Protein AF-A0A743Z3D0-F1 (afdb_monomer_lite)

Radius of gyration: 25.23 Å; chains: 1; bounding box: 65×91×56 Å

Secondary structure (DSSP, 8-state):
-------------------------------------TTS--B-TT-EEEETTEEEEHHHHGGG-S--EEEPTTS-EEE--------S---EEEE-SS-EEEE-TT-EEEEEPTTS-EEEEETTT--TT-EE------------EETTEEPPHHHHHHHHHHHHHHHHHHHT-TT--SSS----TT----HHHHHHHHHHT--TTS--HHHHTS-HHHHHHHHHHHHHHHEEEETTEEEEEESSHHHHHHHHHHHHTTT---EEEE-SSSEEEEE-BHHHHHHIIIII---SSS---TTSBSS----S--HHHHHHHHHHTS----

pLDDT: mean 72.49, std 21.74, range [23.27, 97.19]

Structure (mmCIF, N/CA/C/O backbone):
data_AF-A0A743Z3D0-F1
#
_entry.id   AF-A0A743Z3D0-F1
#
loop_
_atom_site.group_PDB
_atom_site.id
_atom_site.type_symbol
_atom_site.label_atom_id
_atom_site.label_alt_id
_atom_site.label_comp_id
_atom_site.label_asym_id
_atom_site.label_entity_id
_atom_site.label_seq_id
_atom_site.pdbx_PDB_ins_code
_atom_site.Cartn_x
_atom_site.Cartn_y
_atom_site.Cartn_z
_atom_site.occupancy
_atom_site.B_iso_or_equiv
_atom_site.auth_seq_id
_atom_site.auth_comp_id
_atom_site.auth_asym_id
_atom_site.auth_atom_id
_atom_site.pdbx_PDB_model_num
ATOM 1 N N . MET A 1 1 ? -36.697 62.914 -29.909 1.00 36.50 1 MET A N 1
ATOM 2 C CA . MET A 1 1 ? -35.545 63.836 -29.940 1.00 36.50 1 MET A CA 1
ATOM 3 C C . MET A 1 1 ? -34.377 63.084 -30.533 1.00 36.50 1 MET A C 1
ATOM 5 O O . MET A 1 1 ? -34.030 62.025 -30.031 1.00 36.50 1 MET A O 1
ATOM 9 N N . THR A 1 2 ? -33.897 63.599 -31.652 1.00 28.55 2 THR A N 1
ATOM 10 C CA . THR A 1 2 ? -32.884 63.039 -32.544 1.00 28.55 2 THR A CA 1
ATOM 11 C C . T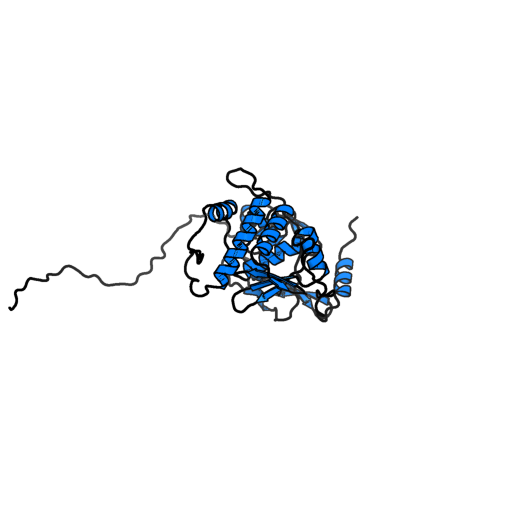HR A 1 2 ? -31.490 63.547 -32.153 1.00 28.55 2 THR A C 1
ATOM 13 O O . THR A 1 2 ? -31.359 64.700 -31.759 1.00 28.55 2 THR A O 1
ATOM 16 N N . GLU A 1 3 ? -30.513 62.641 -32.255 1.00 29.36 3 GLU A N 1
ATOM 17 C CA . GLU A 1 3 ? -29.077 62.764 -32.585 1.00 29.36 3 GLU A CA 1
ATOM 18 C C . GLU A 1 3 ? -28.241 64.011 -32.230 1.00 29.36 3 GLU A C 1
ATOM 20 O O . GLU A 1 3 ? -28.506 65.116 -32.691 1.00 29.36 3 GLU A O 1
ATOM 25 N N . HIS A 1 4 ? -27.061 63.751 -31.641 1.00 27.84 4 HIS A N 1
ATOM 26 C CA . HIS A 1 4 ? -25.795 64.244 -32.201 1.00 27.84 4 HIS A CA 1
ATOM 27 C C . HIS A 1 4 ? -24.584 63.348 -31.865 1.00 27.84 4 HIS A C 1
ATOM 29 O O . HIS A 1 4 ? -24.503 62.737 -30.803 1.00 27.84 4 HIS A O 1
ATOM 35 N N . GLN A 1 5 ? -23.679 63.269 -32.846 1.00 28.78 5 GLN A N 1
ATOM 36 C CA . GLN A 1 5 ? -22.481 62.432 -32.982 1.00 28.78 5 GLN A CA 1
ATOM 37 C C . GLN A 1 5 ? -21.296 62.902 -32.115 1.00 28.78 5 GLN A C 1
ATOM 39 O O . GLN A 1 5 ? -21.146 64.099 -31.891 1.00 28.78 5 GLN A O 1
ATOM 44 N N . SER A 1 6 ? -20.354 62.002 -31.786 1.00 27.41 6 SER A N 1
ATOM 45 C CA . SER A 1 6 ? -18.917 62.287 -31.988 1.00 27.41 6 SER A CA 1
ATOM 46 C C . SER A 1 6 ? -18.016 61.031 -32.013 1.00 27.41 6 SER A C 1
ATOM 48 O O . SER A 1 6 ? -17.887 60.293 -31.046 1.00 27.41 6 SER A O 1
ATOM 50 N N . ASN A 1 7 ? -17.404 60.837 -33.187 1.00 27.28 7 ASN A N 1
ATOM 51 C CA . ASN A 1 7 ? -16.000 60.515 -33.489 1.00 27.28 7 ASN A CA 1
ATOM 52 C C . ASN A 1 7 ? -15.273 59.323 -32.838 1.00 27.28 7 ASN A C 1
ATOM 54 O O . ASN A 1 7 ? -14.615 59.439 -31.808 1.00 27.28 7 ASN A O 1
ATOM 58 N N . PHE A 1 8 ? -15.209 58.244 -33.624 1.00 28.30 8 PHE A N 1
ATOM 59 C CA . PHE A 1 8 ? -14.106 57.282 -33.677 1.00 28.30 8 PHE A CA 1
ATOM 60 C C . PHE A 1 8 ? -12.931 57.834 -34.516 1.00 28.30 8 PHE A C 1
ATOM 62 O O . PHE A 1 8 ? -13.124 58.218 -35.670 1.00 28.30 8 PHE A O 1
ATOM 69 N N . LYS A 1 9 ? -11.715 57.810 -33.955 1.00 28.33 9 LYS A N 1
ATOM 70 C CA . LYS A 1 9 ? -10.421 57.654 -34.654 1.00 28.33 9 LYS A CA 1
ATOM 71 C C . LYS A 1 9 ? -9.516 56.837 -33.723 1.00 28.33 9 LYS A C 1
ATOM 73 O O . LYS A 1 9 ? -9.322 57.234 -32.582 1.00 28.33 9 LYS A O 1
ATOM 78 N N . ASP A 1 10 ? -9.269 55.572 -34.033 1.00 28.20 10 ASP A N 1
ATOM 79 C CA . ASP A 1 10 ? -8.184 55.028 -34.870 1.00 28.20 10 ASP A CA 1
ATOM 80 C C . ASP A 1 10 ? -6.820 55.024 -34.166 1.00 28.20 10 ASP A C 1
ATOM 82 O O . ASP A 1 10 ? -6.269 56.069 -33.824 1.00 28.20 10 ASP A O 1
ATOM 86 N N . GLY A 1 11 ? -6.301 53.817 -33.937 1.00 24.19 11 GLY A N 1
ATOM 87 C CA . GLY A 1 11 ? -5.087 53.583 -33.164 1.00 24.19 11 GLY A CA 1
ATOM 88 C C . GLY A 1 11 ? -4.748 52.103 -32.985 1.00 24.19 11 GLY A C 1
ATOM 89 O O . GLY A 1 11 ? -4.707 51.624 -31.861 1.00 24.19 11 GLY A O 1
ATOM 90 N N . GLY A 1 12 ? -4.490 51.408 -34.098 1.00 23.27 12 GLY A N 1
ATOM 91 C CA . GLY A 1 12 ? -3.456 50.365 -34.174 1.00 23.27 12 GLY A CA 1
ATOM 92 C C . GLY A 1 12 ? -3.797 48.951 -33.693 1.00 23.27 12 GLY A C 1
ATOM 93 O O . GLY A 1 12 ? -3.565 48.597 -32.542 1.00 23.27 12 GLY A O 1
ATOM 94 N N . SER A 1 13 ? -4.197 48.096 -34.636 1.00 33.03 13 SER A N 1
ATOM 95 C CA . SER A 1 13 ? -3.998 46.639 -34.563 1.00 33.03 13 SER A CA 1
ATOM 96 C C . SER A 1 13 ? -2.499 46.296 -34.494 1.00 33.03 13 SER A C 1
ATOM 98 O O . SER A 1 13 ? -1.693 46.980 -35.131 1.00 33.03 13 SER A O 1
ATOM 100 N N . PRO A 1 14 ? -2.125 45.171 -33.859 1.00 28.17 14 PRO A N 1
ATOM 101 C CA . PRO A 1 14 ? -1.603 44.099 -34.700 1.00 28.17 14 PRO A CA 1
ATOM 102 C C . PRO A 1 14 ? -2.126 42.699 -34.343 1.00 28.17 14 PRO A C 1
ATOM 104 O O . PRO A 1 14 ? -2.181 42.270 -33.194 1.00 28.17 14 PRO A O 1
ATOM 107 N N . SER A 1 15 ? -2.509 42.027 -35.427 1.00 26.70 15 SER A N 1
ATOM 108 C CA . SER A 1 15 ? -2.395 40.601 -35.739 1.00 26.70 15 SER A CA 1
ATOM 109 C C . SER A 1 15 ? -1.855 39.656 -34.661 1.00 26.70 15 SER A C 1
ATOM 111 O O . SER A 1 15 ? -0.689 39.718 -34.278 1.00 26.70 15 SER A O 1
ATOM 113 N N . ARG A 1 16 ? -2.687 38.659 -34.335 1.00 31.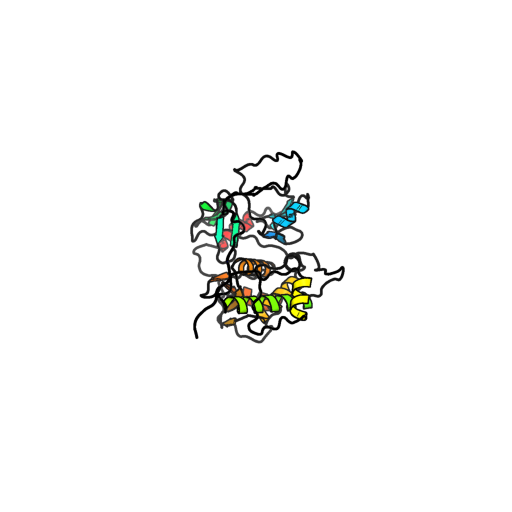80 16 ARG A N 1
ATOM 114 C CA . ARG A 1 16 ? -2.247 37.331 -33.903 1.00 31.80 16 ARG A CA 1
ATOM 115 C C . ARG A 1 16 ? -1.366 36.725 -34.997 1.00 31.80 16 ARG A C 1
ATOM 117 O O . ARG A 1 16 ? -1.863 36.426 -36.081 1.00 31.80 16 ARG A O 1
ATOM 124 N N . GLN A 1 17 ? -0.087 36.570 -34.695 1.00 26.73 17 GLN A N 1
ATOM 125 C CA . GLN A 1 17 ? 0.775 35.573 -35.307 1.00 26.73 17 GLN A CA 1
ATOM 126 C C . GLN A 1 17 ? 1.172 34.613 -34.191 1.00 26.73 17 GLN A C 1
ATOM 128 O O . GLN A 1 17 ? 1.645 35.038 -33.136 1.00 26.73 17 GLN A O 1
ATOM 133 N N . ASP A 1 18 ? 0.855 33.344 -34.420 1.00 33.25 18 ASP A N 1
ATOM 134 C CA . ASP A 1 18 ? 1.470 32.209 -33.753 1.00 33.25 18 ASP A CA 1
ATOM 135 C C . ASP A 1 18 ? 2.989 32.339 -33.868 1.00 33.25 18 ASP A C 1
ATOM 137 O O . ASP A 1 18 ? 3.474 32.583 -34.966 1.00 33.25 18 ASP A O 1
ATOM 141 N N . ASP A 1 19 ? 3.702 32.197 -32.752 1.00 24.81 19 ASP A N 1
ATOM 142 C CA . ASP A 1 19 ? 5.094 31.745 -32.714 1.00 24.81 19 ASP A CA 1
ATOM 143 C C . ASP A 1 19 ? 5.441 31.334 -31.273 1.00 24.81 19 ASP A C 1
ATOM 145 O O . ASP A 1 19 ? 5.672 32.141 -30.371 1.00 24.81 19 ASP A O 1
ATOM 149 N N . ASP A 1 20 ? 5.342 30.026 -31.065 1.00 37.50 20 ASP A N 1
ATOM 150 C CA . ASP A 1 20 ? 6.341 29.169 -30.431 1.00 37.50 20 ASP A CA 1
ATOM 151 C C . ASP A 1 20 ? 7.514 29.886 -29.724 1.00 37.50 20 ASP A C 1
ATOM 153 O O . ASP A 1 20 ? 8.475 30.339 -30.348 1.00 37.50 20 ASP A O 1
ATOM 157 N N . VAL A 1 21 ? 7.470 29.947 -28.389 1.00 27.25 21 VAL A N 1
ATOM 158 C CA . VAL A 1 21 ? 8.651 30.236 -27.559 1.00 27.25 21 VAL A CA 1
ATOM 159 C C . VAL A 1 21 ? 8.630 29.334 -26.323 1.00 27.25 21 VAL A C 1
ATOM 161 O O . VAL A 1 21 ? 8.536 29.772 -25.178 1.00 27.25 21 VAL A O 1
ATOM 164 N N . CYS A 1 22 ? 8.778 28.033 -26.566 1.00 30.72 22 CYS A N 1
ATOM 165 C CA . CYS A 1 22 ? 9.686 27.235 -25.750 1.00 30.72 22 CYS A CA 1
ATOM 166 C C . CYS A 1 22 ? 11.110 27.748 -26.021 1.00 30.72 22 CYS A C 1
ATOM 168 O O . CYS A 1 22 ? 11.732 27.355 -27.002 1.00 30.72 22 CYS A O 1
ATOM 170 N N . LYS A 1 23 ? 11.628 28.650 -25.179 1.00 24.94 23 LYS A N 1
ATOM 171 C CA . LYS A 1 23 ? 13.061 28.977 -25.166 1.00 24.94 23 LYS A CA 1
ATOM 172 C C . LYS A 1 23 ? 13.653 28.752 -23.785 1.00 24.94 23 LYS A C 1
ATOM 174 O O . LYS A 1 23 ? 13.394 29.494 -22.844 1.00 24.94 23 LYS A O 1
ATOM 179 N N . ASP A 1 24 ? 14.449 27.690 -23.740 1.00 27.34 24 ASP A N 1
ATOM 180 C CA . ASP A 1 24 ? 15.799 27.679 -23.191 1.00 27.34 24 ASP A CA 1
ATOM 181 C C . ASP A 1 24 ? 15.961 28.119 -21.736 1.00 27.34 24 ASP A C 1
ATOM 183 O O . ASP A 1 24 ? 16.476 29.193 -21.431 1.00 27.34 24 ASP A O 1
ATOM 187 N N . ILE A 1 25 ? 15.684 27.184 -20.825 1.00 27.08 25 ILE A N 1
ATOM 188 C CA . ILE A 1 25 ? 16.517 27.069 -19.625 1.00 27.08 25 ILE A CA 1
ATOM 189 C C . ILE A 1 25 ? 17.698 26.168 -19.997 1.00 27.08 25 ILE A C 1
ATOM 191 O O . ILE A 1 25 ? 17.669 24.948 -19.842 1.00 27.08 25 ILE A O 1
ATOM 195 N N . LEU A 1 26 ? 18.728 26.810 -20.547 1.00 23.83 26 LEU A N 1
ATOM 196 C CA . LEU A 1 26 ? 20.077 26.274 -20.691 1.00 23.83 26 LEU A CA 1
ATOM 197 C C . LEU A 1 26 ? 20.622 25.922 -19.301 1.00 23.83 26 LEU A C 1
ATOM 199 O O . LEU A 1 26 ? 21.053 26.799 -18.555 1.00 23.83 26 LEU A O 1
ATOM 203 N N . PHE A 1 27 ? 20.640 24.634 -18.961 1.00 29.03 27 PHE A N 1
ATOM 204 C CA . PHE A 1 27 ? 21.533 24.131 -17.923 1.00 29.03 27 PHE A CA 1
ATOM 205 C C . PHE A 1 27 ? 22.891 23.845 -18.562 1.00 29.03 27 PHE A C 1
ATOM 207 O O . PHE A 1 27 ? 23.058 22.923 -19.357 1.00 29.03 27 PHE A O 1
ATOM 214 N N . SER A 1 28 ? 23.860 24.692 -18.230 1.00 28.27 28 SER A N 1
ATOM 215 C CA . SER A 1 28 ? 25.263 24.534 -18.580 1.00 28.27 28 SER A CA 1
ATOM 216 C C . SER A 1 28 ? 25.846 23.259 -17.959 1.00 28.27 28 SER A C 1
ATOM 218 O O . SER A 1 28 ? 25.964 23.165 -16.742 1.00 28.27 28 SER A O 1
ATOM 220 N N . GLY A 1 29 ? 26.221 22.320 -18.829 1.00 27.58 29 GLY A N 1
ATOM 221 C CA . GLY A 1 29 ? 27.358 21.401 -18.734 1.00 27.58 29 GLY A CA 1
ATOM 222 C C . GLY A 1 29 ? 27.701 20.743 -17.394 1.00 27.58 29 GLY A C 1
ATOM 223 O O . GLY A 1 29 ? 28.455 21.292 -16.597 1.00 27.58 29 GLY A O 1
ATOM 224 N N . SER A 1 30 ? 27.364 19.459 -17.291 1.00 26.72 30 SER A N 1
ATOM 225 C CA . SER A 1 30 ? 28.326 18.441 -16.862 1.00 26.72 30 SER A CA 1
ATOM 226 C C . SER A 1 30 ? 28.137 17.211 -17.749 1.00 26.72 30 SER A C 1
ATOM 228 O O . SER A 1 30 ? 27.074 16.591 -17.735 1.00 26.72 30 SER A O 1
ATOM 230 N N . ASN A 1 31 ? 29.151 16.911 -18.561 1.00 32.78 31 ASN A N 1
ATOM 231 C CA . ASN A 1 31 ? 29.241 15.706 -19.378 1.00 32.78 31 ASN A CA 1
ATOM 232 C C . ASN A 1 31 ? 29.368 14.480 -18.467 1.00 32.78 31 ASN A C 1
ATOM 234 O O . ASN A 1 31 ? 30.477 14.040 -18.195 1.00 32.78 31 ASN A O 1
ATOM 238 N N . ASP A 1 32 ? 28.240 13.935 -18.030 1.00 32.25 32 ASP A N 1
ATOM 239 C CA . ASP A 1 32 ? 28.140 12.532 -17.648 1.00 32.25 32 ASP A CA 1
ATOM 240 C C . ASP A 1 32 ? 27.195 11.874 -18.654 1.00 32.25 32 ASP A C 1
ATOM 242 O O . ASP A 1 32 ? 25.990 11.742 -18.428 1.00 32.25 32 ASP A O 1
ATOM 246 N N . GLU A 1 33 ? 27.742 11.487 -19.808 1.00 35.47 33 GLU A N 1
ATOM 247 C CA . GLU A 1 33 ? 27.133 10.471 -20.666 1.00 35.47 33 GLU A CA 1
ATOM 248 C C . GLU A 1 33 ? 27.125 9.145 -19.886 1.00 35.47 33 GLU A C 1
ATOM 250 O O . GLU A 1 33 ? 27.963 8.266 -20.080 1.00 35.47 33 GLU A O 1
ATOM 255 N N . GLN A 1 34 ? 26.196 9.002 -18.938 1.00 41.06 34 GLN A N 1
ATOM 256 C CA . GLN A 1 34 ? 25.867 7.692 -18.398 1.00 41.06 34 GLN A CA 1
ATOM 257 C C . GLN A 1 34 ? 25.175 6.909 -19.507 1.00 41.06 34 GLN A C 1
ATOM 259 O O . GLN A 1 34 ? 24.137 7.315 -20.025 1.00 41.06 34 GLN A O 1
ATOM 264 N N . CYS A 1 35 ? 25.813 5.803 -19.879 1.00 36.66 35 CYS A N 1
ATOM 265 C CA . CYS A 1 35 ? 25.367 4.858 -20.887 1.00 36.66 35 CYS A CA 1
ATOM 266 C C . CYS A 1 35 ? 23.908 4.457 -20.610 1.00 36.66 35 CYS A C 1
ATOM 268 O O . CYS A 1 35 ? 23.622 3.736 -19.653 1.00 36.66 35 CYS A O 1
ATOM 270 N N . PHE A 1 36 ? 22.983 4.980 -21.414 1.00 47.66 36 PHE A N 1
ATOM 271 C CA . PHE A 1 36 ? 21.586 4.577 -21.388 1.00 47.66 36 PHE A CA 1
ATOM 272 C C . PHE A 1 36 ? 21.482 3.230 -22.085 1.00 47.66 36 PHE A C 1
ATOM 274 O O . PHE A 1 36 ? 21.516 3.155 -23.312 1.00 47.66 36 PHE A O 1
ATOM 281 N N . ASP A 1 37 ? 21.353 2.169 -21.300 1.00 51.47 37 ASP A N 1
ATOM 282 C CA . ASP A 1 37 ? 20.976 0.879 -21.848 1.00 51.47 37 ASP A CA 1
ATOM 283 C C . ASP A 1 37 ? 19.452 0.860 -22.014 1.00 51.47 37 ASP A C 1
ATOM 285 O O . ASP A 1 37 ? 18.706 0.657 -21.056 1.00 51.47 37 ASP A O 1
ATOM 289 N N . ALA A 1 38 ? 18.974 1.153 -23.225 1.00 50.59 38 ALA A N 1
ATOM 290 C CA . ALA A 1 38 ? 17.548 1.118 -23.553 1.00 50.59 38 ALA A CA 1
ATOM 291 C C . ALA A 1 38 ? 16.934 -0.288 -23.373 1.00 50.59 38 ALA A C 1
ATOM 293 O O . ALA A 1 38 ? 15.710 -0.421 -23.340 1.00 50.59 38 ALA A O 1
ATOM 294 N N . GLU A 1 39 ? 17.764 -1.327 -23.220 1.00 54.31 39 GLU A N 1
ATOM 295 C CA . GLU A 1 39 ? 17.330 -2.686 -22.893 1.00 54.31 39 GLU A CA 1
ATOM 296 C C . GLU A 1 39 ? 17.086 -2.888 -21.383 1.00 54.31 39 GLU A C 1
ATOM 298 O O . GLU A 1 39 ? 16.409 -3.841 -20.981 1.00 54.31 39 GLU A O 1
ATOM 303 N N . ALA A 1 40 ? 17.562 -1.975 -20.526 1.00 67.25 40 ALA A N 1
ATOM 304 C CA . ALA A 1 40 ? 17.367 -2.026 -19.081 1.00 67.25 40 ALA A CA 1
ATOM 305 C C . ALA A 1 40 ? 16.040 -1.361 -18.672 1.00 67.25 40 ALA A C 1
ATOM 307 O O . ALA A 1 40 ? 15.910 -0.139 -18.567 1.00 67.25 40 ALA A O 1
ATOM 308 N N . GLY A 1 41 ? 15.021 -2.180 -18.405 1.00 79.19 41 GLY A N 1
ATOM 309 C CA . GLY A 1 41 ? 13.709 -1.672 -18.011 1.00 79.19 41 GLY A CA 1
ATOM 310 C C . GLY A 1 41 ? 13.713 -0.934 -16.670 1.00 79.19 41 GLY A C 1
ATOM 311 O O . GLY A 1 41 ? 14.365 -1.352 -15.715 1.00 79.19 41 GLY A O 1
ATOM 312 N N . CYS A 1 42 ? 12.896 0.112 -16.539 1.00 88.44 42 CYS A N 1
ATOM 313 C CA . CYS A 1 42 ? 12.830 0.974 -15.354 1.00 88.44 42 CYS A CA 1
ATOM 314 C C . CYS A 1 42 ? 11.411 1.082 -14.775 1.00 88.44 42 CYS A C 1
ATOM 316 O O . CYS A 1 42 ? 10.429 1.044 -15.509 1.00 88.44 42 CYS A O 1
ATOM 318 N N . PHE A 1 43 ? 11.305 1.300 -13.462 1.00 90.94 43 PHE A N 1
ATOM 319 C CA . PHE A 1 43 ? 10.060 1.712 -12.804 1.00 90.94 43 PHE A CA 1
ATOM 320 C C . PHE A 1 43 ? 9.931 3.240 -12.735 1.00 90.94 43 PHE A C 1
ATOM 322 O O . PHE A 1 43 ? 10.926 3.972 -12.785 1.00 90.94 43 PHE A O 1
ATOM 329 N N . THR A 1 44 ? 8.706 3.742 -12.566 1.00 89.31 44 THR A N 1
ATOM 330 C CA . THR A 1 44 ? 8.475 5.171 -12.321 1.00 89.31 44 THR A CA 1
ATOM 331 C C . THR A 1 44 ? 8.951 5.587 -10.928 1.00 89.31 44 THR A C 1
ATOM 333 O O . THR A 1 44 ? 8.980 4.791 -9.987 1.00 89.31 44 THR A O 1
ATOM 336 N N . LYS A 1 45 ? 9.305 6.871 -10.776 1.00 87.94 45 LYS A N 1
ATOM 337 C CA . LYS A 1 45 ? 9.889 7.440 -9.544 1.00 87.94 45 LYS A CA 1
ATOM 338 C C . LYS A 1 45 ? 9.022 7.274 -8.288 1.00 87.94 45 LYS A C 1
ATOM 340 O O . LYS A 1 45 ? 9.528 7.339 -7.178 1.00 87.94 45 LYS A O 1
ATOM 345 N N . ASP A 1 46 ? 7.722 7.099 -8.453 1.00 86.31 46 ASP A N 1
ATOM 346 C CA . ASP A 1 46 ? 6.749 6.958 -7.374 1.00 86.31 46 ASP A CA 1
ATOM 347 C C . ASP A 1 46 ? 6.540 5.500 -6.929 1.00 86.31 46 ASP A C 1
ATOM 349 O O . ASP A 1 46 ? 5.752 5.237 -6.021 1.00 86.31 46 ASP A O 1
ATOM 353 N N . THR A 1 47 ? 7.255 4.550 -7.535 1.00 89.50 47 THR A N 1
ATOM 354 C CA . THR A 1 47 ? 7.251 3.140 -7.124 1.00 89.50 47 THR A CA 1
ATOM 355 C C . THR A 1 47 ? 7.878 2.991 -5.742 1.00 89.50 47 THR A C 1
ATOM 357 O O . THR A 1 47 ? 8.944 3.552 -5.483 1.00 89.50 47 THR A O 1
ATOM 360 N N . ILE A 1 48 ? 7.210 2.250 -4.856 1.00 90.06 48 ILE A N 1
ATOM 361 C CA . ILE A 1 48 ? 7.715 1.936 -3.517 1.00 90.06 48 ILE A CA 1
ATOM 362 C C . ILE A 1 48 ? 8.697 0.767 -3.620 1.00 90.06 48 ILE A C 1
ATOM 364 O O . ILE A 1 48 ? 8.405 -0.246 -4.250 1.00 90.06 48 ILE A O 1
ATOM 368 N N . VAL A 1 49 ? 9.853 0.909 -2.981 1.00 88.38 49 VAL A N 1
ATOM 369 C CA . VAL A 1 49 ? 10.915 -0.094 -2.905 1.00 88.38 49 VAL A CA 1
ATOM 370 C C . VAL A 1 49 ? 11.148 -0.443 -1.442 1.00 88.38 49 VAL A C 1
ATOM 372 O O . VAL A 1 49 ? 11.380 0.446 -0.624 1.00 88.38 49 VAL A O 1
ATOM 375 N N . SER A 1 50 ? 11.109 -1.731 -1.103 1.00 87.19 50 SER A N 1
ATOM 376 C CA . SER A 1 50 ? 11.413 -2.209 0.247 1.00 87.19 50 SER A CA 1
ATOM 377 C C . SER A 1 50 ? 12.927 -2.327 0.455 1.00 87.19 50 SER A C 1
ATOM 379 O O . SER A 1 50 ? 13.616 -3.079 -0.238 1.00 87.19 50 SER A O 1
ATOM 381 N N . THR A 1 51 ? 13.454 -1.594 1.433 1.00 87.44 51 THR A N 1
ATOM 382 C CA . THR A 1 51 ? 14.873 -1.613 1.820 1.00 87.44 51 THR A CA 1
ATOM 383 C C . THR A 1 51 ? 15.030 -2.113 3.254 1.00 87.44 51 THR A C 1
ATOM 385 O O . THR A 1 51 ? 14.051 -2.199 3.994 1.00 87.44 51 THR A O 1
ATOM 388 N N . SER A 1 52 ? 16.260 -2.404 3.677 1.00 85.12 52 SER A N 1
ATOM 389 C CA . SER A 1 52 ? 16.555 -2.765 5.070 1.00 85.12 52 SER A CA 1
ATOM 390 C C . SER A 1 52 ? 16.289 -1.630 6.065 1.00 85.12 52 SER A C 1
ATOM 392 O O . SER A 1 52 ? 16.260 -1.873 7.265 1.00 85.12 52 SER A O 1
ATOM 394 N N . GLU A 1 53 ? 16.145 -0.391 5.589 1.00 84.88 53 GLU A N 1
ATOM 395 C CA . GLU A 1 53 ? 15.822 0.783 6.410 1.00 84.88 53 GLU A CA 1
ATOM 396 C C . GLU A 1 53 ? 14.311 1.113 6.382 1.00 84.88 53 GLU A C 1
ATOM 398 O O . GLU A 1 53 ? 13.875 2.062 7.037 1.00 84.88 53 GLU A O 1
ATOM 403 N N . GLY A 1 54 ? 13.514 0.331 5.641 1.00 88.44 54 GLY A N 1
ATOM 404 C CA . GLY A 1 54 ? 12.090 0.562 5.401 1.00 88.44 54 GLY A CA 1
ATOM 405 C C . GLY A 1 54 ? 11.744 0.800 3.929 1.00 88.44 54 GLY A C 1
ATOM 406 O O . GLY A 1 54 ? 12.604 0.690 3.047 1.00 88.44 54 GLY A O 1
ATOM 407 N N . PRO A 1 55 ? 10.476 1.102 3.619 1.00 91.44 55 PRO A N 1
ATOM 408 C CA . PRO A 1 55 ? 10.065 1.482 2.272 1.00 91.44 55 PRO A CA 1
ATOM 409 C C . PRO A 1 55 ? 10.587 2.862 1.876 1.00 91.44 55 PRO A C 1
ATOM 411 O O . PRO A 1 55 ? 10.615 3.768 2.697 1.00 91.44 55 PRO A O 1
ATOM 414 N N . PHE A 1 56 ? 10.888 3.044 0.592 1.00 89.06 56 PHE A N 1
ATOM 415 C CA . PHE A 1 56 ? 11.178 4.347 -0.009 1.00 89.06 56 PHE A CA 1
ATOM 416 C C . PHE A 1 56 ? 10.522 4.479 -1.374 1.00 89.06 56 PHE A C 1
ATOM 418 O O . PHE A 1 56 ? 10.394 3.489 -2.093 1.00 89.06 56 PHE A O 1
ATOM 425 N N . HIS A 1 57 ? 10.166 5.695 -1.787 1.00 88.38 57 HIS A N 1
ATOM 426 C CA . HIS A 1 57 ? 9.912 5.925 -3.207 1.00 88.38 57 HIS A CA 1
ATOM 427 C C . HIS A 1 57 ? 11.229 5.905 -3.983 1.00 88.38 57 HIS A C 1
ATOM 429 O O . HIS A 1 57 ? 12.203 6.547 -3.591 1.00 88.38 57 HIS A O 1
ATOM 435 N N . LEU A 1 58 ? 11.241 5.226 -5.130 1.00 87.12 58 LEU A N 1
ATOM 436 C CA . LEU A 1 58 ? 12.418 5.101 -5.992 1.00 87.12 58 LEU A CA 1
ATOM 437 C C . LEU A 1 58 ? 13.037 6.459 -6.369 1.00 87.12 58 LEU A C 1
ATOM 439 O O . LEU A 1 58 ? 14.251 6.579 -6.507 1.00 87.12 58 LEU A O 1
ATOM 443 N N . GLY A 1 59 ? 12.206 7.487 -6.539 1.00 83.94 59 GLY A N 1
ATOM 444 C CA . GLY A 1 59 ? 12.628 8.849 -6.844 1.00 83.94 59 GLY A CA 1
ATOM 445 C C . GLY A 1 59 ? 13.490 9.475 -5.757 1.00 83.94 59 GLY A C 1
ATOM 446 O O . GLY A 1 59 ? 14.426 10.191 -6.093 1.00 83.94 59 GLY A O 1
ATOM 447 N N . ASP A 1 60 ? 13.220 9.152 -4.494 1.00 81.44 60 ASP A N 1
ATOM 448 C CA . ASP A 1 60 ? 13.951 9.697 -3.348 1.00 81.44 60 ASP A CA 1
ATOM 449 C C . ASP A 1 60 ? 15.299 9.006 -3.176 1.00 81.44 60 ASP A C 1
ATOM 451 O O . ASP A 1 60 ? 16.261 9.621 -2.736 1.00 81.44 60 ASP A O 1
ATOM 455 N N . LEU A 1 61 ? 15.398 7.742 -3.599 1.00 78.81 61 LEU A N 1
ATOM 456 C CA . LEU A 1 61 ? 16.639 6.970 -3.551 1.00 78.81 61 LEU A CA 1
ATOM 457 C C . LEU A 1 61 ? 17.743 7.548 -4.454 1.00 78.81 61 LEU A C 1
ATOM 459 O O . LEU A 1 61 ? 18.921 7.259 -4.243 1.00 78.81 61 LEU A O 1
ATOM 463 N N . ARG A 1 62 ? 17.385 8.378 -5.445 1.00 64.38 62 ARG A N 1
ATOM 464 C CA . ARG A 1 62 ? 18.340 9.017 -6.368 1.00 64.38 62 ARG A CA 1
ATOM 465 C C . ARG A 1 62 ? 19.267 10.008 -5.676 1.00 64.38 62 ARG A C 1
ATOM 467 O O . ARG A 1 62 ? 20.409 10.143 -6.099 1.00 64.38 62 ARG A O 1
ATOM 474 N N . ASP A 1 63 ? 18.794 10.657 -4.619 1.00 62.00 63 ASP A N 1
ATOM 475 C CA . ASP A 1 63 ? 19.556 11.700 -3.932 1.00 62.00 63 ASP A CA 1
ATOM 476 C C . ASP A 1 63 ? 20.577 11.119 -2.946 1.00 62.00 63 ASP A C 1
ATOM 478 O O . ASP A 1 63 ? 21.448 11.830 -2.449 1.00 62.00 63 ASP A O 1
ATOM 482 N N . PHE A 1 64 ? 20.521 9.808 -2.684 1.00 56.75 64 PHE A N 1
ATOM 483 C CA . PHE A 1 64 ? 21.363 9.198 -1.664 1.00 56.75 64 PHE A CA 1
ATOM 484 C C . PHE A 1 64 ? 22.792 8.901 -2.126 1.00 56.75 64 PHE A C 1
ATOM 486 O O . PHE A 1 64 ? 23.631 8.694 -1.255 1.00 56.75 64 PHE A O 1
ATOM 493 N N . ASN A 1 65 ? 23.108 8.837 -3.432 1.00 56.88 65 ASN A N 1
ATOM 494 C CA . ASN A 1 65 ? 24.415 8.361 -3.952 1.00 56.88 65 ASN A CA 1
ATOM 495 C C . ASN A 1 65 ? 24.945 7.083 -3.251 1.00 56.88 65 ASN A C 1
ATOM 497 O O . ASN A 1 65 ? 26.134 6.761 -3.292 1.00 56.88 65 ASN A O 1
ATOM 501 N N . LYS A 1 66 ? 24.059 6.343 -2.578 1.00 63.81 66 LYS A N 1
ATOM 502 C CA . LYS A 1 66 ? 24.391 5.302 -1.613 1.00 63.81 66 LYS A CA 1
ATOM 503 C C . LYS A 1 66 ? 23.983 3.981 -2.227 1.00 63.81 66 LYS A C 1
ATOM 505 O O . LYS A 1 66 ? 22.887 3.834 -2.765 1.00 63.81 66 LYS A O 1
ATOM 510 N N . LYS A 1 67 ? 24.870 3.002 -2.107 1.00 73.88 67 LYS A N 1
ATOM 511 C CA . LYS A 1 67 ? 24.496 1.606 -2.294 1.00 73.88 67 LYS A CA 1
ATOM 512 C C . LYS A 1 67 ? 23.498 1.251 -1.199 1.00 73.88 67 LYS A C 1
ATOM 514 O O . LYS A 1 67 ? 23.810 1.369 -0.015 1.00 73.88 67 LYS A O 1
ATOM 519 N N . LEU A 1 68 ? 22.285 0.899 -1.599 1.00 78.50 68 LEU A N 1
ATOM 520 C CA . LEU A 1 68 ? 21.181 0.656 -0.681 1.00 78.50 68 LEU A CA 1
ATOM 521 C C . LEU A 1 68 ? 21.058 -0.830 -0.434 1.00 78.50 68 LEU A C 1
ATOM 523 O O . LEU A 1 68 ? 21.132 -1.634 -1.355 1.00 78.50 68 LEU A O 1
ATOM 527 N N . ASN A 1 69 ? 20.825 -1.183 0.814 1.00 84.69 69 ASN A N 1
ATOM 528 C CA . ASN A 1 69 ? 20.513 -2.545 1.181 1.00 84.69 69 ASN A CA 1
ATOM 529 C C . ASN A 1 69 ? 19.037 -2.799 0.859 1.00 84.69 69 ASN A C 1
ATOM 531 O O . ASN A 1 69 ? 18.144 -2.321 1.556 1.00 84.69 69 ASN A O 1
ATOM 535 N N . VAL A 1 70 ? 18.781 -3.493 -0.245 1.00 83.81 70 VAL A N 1
ATOM 536 C CA . VAL A 1 70 ? 17.438 -3.865 -0.691 1.00 83.81 70 VAL A CA 1
ATOM 537 C C . VAL A 1 70 ? 17.077 -5.232 -0.143 1.00 83.81 70 VAL A C 1
ATOM 539 O O . VAL A 1 70 ? 17.927 -6.117 -0.036 1.00 83.81 70 VAL A O 1
ATOM 542 N N . ILE A 1 71 ? 15.810 -5.405 0.210 1.00 80.94 71 ILE A N 1
ATOM 543 C CA . ILE A 1 71 ? 15.299 -6.721 0.579 1.00 80.94 71 ILE A CA 1
ATOM 544 C C . ILE A 1 71 ? 15.031 -7.455 -0.731 1.00 80.94 71 ILE A C 1
ATOM 546 O O . ILE A 1 71 ? 14.417 -6.892 -1.635 1.00 80.94 71 ILE A O 1
ATOM 550 N N . THR A 1 72 ? 15.494 -8.690 -0.862 1.00 78.69 72 THR A N 1
ATOM 551 C CA . THR A 1 72 ? 15.171 -9.539 -2.009 1.00 78.69 72 THR A CA 1
ATOM 552 C C . THR A 1 72 ? 13.855 -10.266 -1.791 1.00 78.69 72 THR A C 1
ATOM 554 O O . THR A 1 72 ? 13.333 -10.331 -0.678 1.00 78.69 72 THR A O 1
ATOM 557 N N . GLN A 1 73 ? 13.368 -10.916 -2.846 1.00 70.38 73 GLN A N 1
ATOM 558 C CA . GLN A 1 73 ? 12.268 -11.867 -2.743 1.00 70.38 73 GLN A CA 1
ATOM 559 C C . GLN A 1 73 ? 12.441 -12.852 -1.574 1.00 70.38 73 GLN A C 1
ATOM 561 O O . GLN A 1 73 ? 11.475 -13.099 -0.865 1.00 70.38 73 GLN A O 1
ATOM 566 N N . ALA A 1 74 ? 13.648 -13.393 -1.368 1.00 66.88 74 ALA A N 1
ATOM 567 C CA . ALA A 1 74 ? 13.929 -14.399 -0.341 1.00 66.88 74 ALA A CA 1
ATOM 568 C C . ALA A 1 74 ? 13.996 -13.820 1.087 1.00 66.88 74 ALA A C 1
ATOM 570 O O . ALA A 1 74 ? 14.351 -14.527 2.025 1.00 66.88 74 ALA A O 1
ATOM 571 N N . GLY A 1 75 ? 13.733 -12.520 1.257 1.00 68.56 75 GLY A N 1
ATOM 572 C CA . GLY A 1 75 ? 13.902 -11.810 2.524 1.00 68.56 75 GLY A CA 1
ATOM 573 C C . GLY A 1 75 ? 15.361 -11.499 2.871 1.00 68.56 75 GLY A C 1
ATOM 574 O O . GLY A 1 75 ? 15.619 -10.830 3.868 1.00 68.56 75 GLY A O 1
ATOM 575 N N . SER A 1 76 ? 16.323 -11.937 2.051 1.00 79.31 76 SER A N 1
ATOM 576 C CA . SER A 1 76 ? 17.734 -11.601 2.238 1.00 79.31 76 SER A CA 1
ATOM 577 C C . SER A 1 76 ? 18.000 -10.140 1.892 1.00 79.31 76 SER A C 1
ATOM 579 O O . SER A 1 76 ? 17.323 -9.548 1.053 1.00 79.31 76 SER A O 1
ATOM 581 N N . VAL A 1 77 ? 19.007 -9.552 2.528 1.00 82.88 77 VAL A N 1
ATOM 582 C CA . VAL A 1 77 ? 19.414 -8.173 2.266 1.00 82.88 77 VAL A CA 1
ATOM 583 C C . VAL A 1 77 ? 20.588 -8.177 1.292 1.00 82.88 77 VAL A C 1
ATOM 585 O O . VAL A 1 77 ? 21.626 -8.769 1.581 1.00 82.88 77 VAL A O 1
ATOM 588 N N . LEU A 1 78 ? 20.437 -7.508 0.148 1.00 84.19 78 LEU A N 1
ATOM 589 C CA . LEU A 1 78 ? 21.503 -7.323 -0.837 1.00 84.19 78 LEU A CA 1
ATOM 590 C C . LEU A 1 78 ? 21.862 -5.851 -0.981 1.00 84.19 78 LEU A C 1
ATOM 592 O O . LEU A 1 78 ? 20.995 -4.986 -1.058 1.00 84.19 78 LEU A O 1
ATOM 596 N N . THR A 1 79 ? 23.153 -5.564 -1.086 1.00 84.62 79 THR A N 1
ATOM 597 C CA . THR A 1 79 ? 23.630 -4.218 -1.393 1.00 84.62 79 THR A CA 1
ATOM 598 C C . THR A 1 79 ? 23.469 -3.938 -2.887 1.00 84.62 79 THR A C 1
ATOM 600 O O . THR A 1 79 ? 24.058 -4.620 -3.725 1.00 84.62 79 THR A O 1
ATOM 603 N N . SER A 1 80 ? 22.676 -2.925 -3.231 1.00 82.06 80 SER A N 1
ATOM 604 C CA . SER A 1 80 ? 22.425 -2.518 -4.610 1.00 82.06 80 SER A CA 1
ATOM 605 C C . SER A 1 80 ? 23.667 -1.900 -5.257 1.00 82.06 80 SER A C 1
ATOM 607 O O . SER A 1 80 ? 24.531 -1.321 -4.594 1.00 82.06 80 SER A O 1
ATOM 609 N N . GLY A 1 81 ? 23.734 -1.974 -6.589 1.00 78.06 81 GLY A N 1
ATOM 610 C CA . GLY A 1 81 ? 24.735 -1.254 -7.383 1.00 78.06 81 GLY A CA 1
ATOM 611 C C . GLY A 1 81 ? 24.515 0.264 -7.438 1.00 78.06 81 GLY A C 1
ATOM 612 O O . GLY A 1 81 ? 25.362 0.969 -7.976 1.00 78.06 81 GLY A O 1
ATOM 613 N N . GLY A 1 82 ? 23.409 0.765 -6.878 1.00 76.94 82 GLY A N 1
ATOM 614 C CA . GLY A 1 82 ? 22.953 2.152 -6.984 1.00 76.94 82 GLY A CA 1
ATOM 615 C C . GLY A 1 82 ? 21.613 2.271 -7.715 1.00 76.94 82 GLY A C 1
ATOM 616 O O . GLY A 1 82 ? 20.940 1.272 -7.972 1.00 76.94 82 GLY A O 1
ATOM 617 N N . VAL A 1 83 ? 21.218 3.507 -8.028 1.00 78.00 83 VAL A N 1
ATOM 618 C CA . VAL A 1 83 ? 19.986 3.831 -8.763 1.00 78.00 83 VAL A CA 1
ATOM 619 C C . VAL A 1 83 ? 20.361 4.462 -10.100 1.00 78.00 83 VAL A C 1
ATOM 621 O O . VAL A 1 83 ? 21.045 5.482 -10.127 1.00 78.00 83 VAL A O 1
ATOM 624 N N . ALA A 1 84 ? 19.894 3.879 -11.204 1.00 78.00 84 ALA A N 1
ATOM 625 C CA . ALA A 1 84 ? 20.121 4.403 -12.550 1.00 78.00 84 ALA A CA 1
ATOM 626 C C . ALA A 1 84 ? 18.950 5.279 -13.030 1.00 78.00 84 ALA A C 1
ATOM 628 O O . ALA A 1 84 ? 17.791 5.091 -12.638 1.00 78.00 84 ALA A O 1
ATOM 629 N N . ARG A 1 85 ? 19.243 6.253 -13.901 1.00 76.88 85 ARG A N 1
ATOM 630 C CA . ARG A 1 85 ? 18.219 7.061 -14.575 1.00 76.88 85 ARG A CA 1
ATOM 631 C C . ARG A 1 85 ? 17.843 6.406 -15.903 1.00 76.88 85 ARG A C 1
ATOM 633 O O . ARG A 1 85 ? 18.663 6.342 -16.801 1.00 76.88 85 ARG A O 1
ATOM 640 N N . GLY A 1 86 ? 16.577 6.018 -16.044 1.00 75.75 86 GLY A N 1
ATOM 641 C CA . GLY A 1 86 ? 16.038 5.489 -17.304 1.00 75.75 86 GLY A CA 1
ATOM 642 C C . GLY A 1 86 ? 15.651 6.546 -18.348 1.00 75.75 86 GLY A C 1
ATOM 643 O O . GLY A 1 86 ? 15.245 6.187 -19.443 1.00 75.75 86 GLY A O 1
ATOM 644 N N . GLY A 1 87 ? 15.735 7.844 -18.037 1.00 81.81 87 GLY A N 1
ATOM 645 C CA . GLY A 1 87 ? 15.288 8.907 -18.949 1.00 81.81 87 GLY A CA 1
ATOM 646 C C . GLY A 1 87 ? 13.760 9.010 -19.081 1.00 81.81 87 GLY A C 1
ATOM 647 O O . GLY A 1 87 ? 13.024 8.595 -18.183 1.00 81.81 87 GLY A O 1
ATOM 648 N N . VAL A 1 88 ? 13.298 9.625 -20.174 1.00 82.88 88 VAL A N 1
ATOM 649 C CA . VAL A 1 88 ? 11.874 9.751 -20.529 1.00 82.88 88 VAL A CA 1
ATOM 650 C C . VAL A 1 88 ? 11.532 8.639 -21.515 1.00 82.88 88 VAL A C 1
ATOM 652 O O . VAL A 1 88 ? 12.143 8.553 -22.574 1.00 82.88 88 VAL A O 1
ATOM 655 N N . GLN A 1 89 ? 10.577 7.787 -21.150 1.00 85.88 89 GLN A N 1
ATOM 656 C CA . GLN A 1 89 ? 10.141 6.634 -21.937 1.00 85.88 89 GLN A CA 1
ATOM 657 C C . GLN A 1 89 ? 8.634 6.422 -21.764 1.00 85.88 89 GLN A C 1
ATOM 659 O O . GLN A 1 89 ? 8.045 6.926 -20.801 1.00 85.88 89 GLN A O 1
ATOM 664 N N . ASP A 1 90 ? 8.032 5.637 -22.656 1.00 87.00 90 ASP A N 1
ATOM 665 C CA . ASP A 1 90 ? 6.650 5.182 -22.505 1.00 87.00 90 ASP A CA 1
ATOM 666 C C . ASP A 1 90 ? 6.477 4.353 -21.226 1.00 87.00 90 ASP A C 1
ATOM 668 O O . ASP A 1 90 ? 7.320 3.524 -20.865 1.00 87.00 90 ASP A O 1
ATOM 672 N N . VAL A 1 91 ? 5.354 4.578 -20.542 1.00 88.88 91 VAL A N 1
ATOM 673 C CA . VAL A 1 91 ? 5.044 3.965 -19.249 1.00 88.88 91 VAL A CA 1
ATOM 674 C C . VAL A 1 91 ? 3.836 3.046 -19.376 1.00 88.88 91 VAL A C 1
ATOM 676 O O . VAL A 1 91 ? 2.767 3.447 -19.831 1.00 88.88 91 VAL A O 1
ATOM 679 N N . PHE A 1 92 ? 4.000 1.826 -18.884 1.00 88.88 92 PHE A N 1
ATOM 680 C CA . PHE A 1 92 ? 3.001 0.772 -18.830 1.00 88.88 92 PHE A CA 1
ATOM 681 C C . PHE A 1 92 ? 2.643 0.496 -17.372 1.00 88.88 92 PHE A C 1
ATOM 683 O O . PHE A 1 92 ? 3.513 0.372 -16.507 1.00 88.88 92 PHE A O 1
ATOM 690 N N . GLY A 1 93 ? 1.344 0.424 -17.094 1.00 87.00 93 GLY A N 1
ATOM 691 C CA . GLY A 1 93 ? 0.818 0.114 -15.771 1.00 87.00 93 GLY A CA 1
ATOM 692 C C . GLY A 1 93 ? 0.511 -1.373 -15.623 1.00 87.00 93 GLY A C 1
ATOM 693 O O . GLY A 1 93 ? -0.201 -1.937 -16.450 1.00 87.00 93 GLY A O 1
ATOM 694 N N . LEU A 1 94 ? 0.979 -1.984 -14.537 1.00 88.44 94 LEU A N 1
ATOM 695 C CA . LEU A 1 94 ? 0.546 -3.301 -14.084 1.00 88.44 94 LEU A CA 1
ATOM 696 C C . LEU A 1 94 ? -0.450 -3.131 -12.941 1.00 88.44 94 LEU A C 1
ATOM 698 O O . LEU A 1 94 ? -0.109 -2.669 -11.850 1.00 88.44 94 LEU A O 1
ATOM 702 N N . LEU A 1 95 ? -1.696 -3.499 -13.220 1.00 87.75 95 LEU A N 1
ATOM 703 C CA . LEU A 1 95 ? -2.805 -3.428 -12.283 1.00 87.75 95 LEU A CA 1
ATOM 704 C C . LEU A 1 95 ? -3.066 -4.835 -11.745 1.00 87.75 95 LEU A C 1
ATOM 706 O O . LEU A 1 95 ? -3.468 -5.713 -12.507 1.00 87.75 95 LEU A O 1
ATOM 710 N N . THR A 1 96 ? -2.867 -5.032 -10.444 1.00 87.88 96 THR A N 1
ATOM 711 C CA . THR A 1 96 ? -3.233 -6.272 -9.747 1.00 87.88 96 THR A CA 1
ATOM 712 C C . THR A 1 96 ? -4.401 -6.015 -8.801 1.00 87.88 96 THR A C 1
ATOM 714 O O . THR A 1 96 ? -4.806 -4.864 -8.591 1.00 87.88 96 THR A O 1
ATOM 717 N N . ASP A 1 97 ? -4.929 -7.079 -8.204 1.00 85.62 97 ASP A N 1
ATOM 718 C CA . ASP A 1 97 ? -5.962 -6.975 -7.173 1.00 85.62 97 ASP A CA 1
ATOM 719 C C . ASP A 1 97 ? -5.426 -6.375 -5.866 1.00 85.62 97 ASP A C 1
ATOM 721 O O . ASP A 1 97 ? -6.214 -6.052 -4.998 1.00 85.62 97 ASP A O 1
ATOM 725 N N . SER A 1 98 ? -4.115 -6.179 -5.702 1.00 86.44 98 SER A N 1
ATOM 726 C CA . SER A 1 98 ? -3.503 -5.681 -4.458 1.00 86.44 98 SER A CA 1
ATOM 727 C C . SER A 1 98 ? -2.544 -4.504 -4.659 1.00 86.44 98 SER A C 1
ATOM 729 O O . SER A 1 98 ? -2.061 -3.924 -3.690 1.00 86.44 98 SER A O 1
ATOM 731 N N . SER A 1 99 ? -2.237 -4.133 -5.902 1.00 87.75 99 SER A N 1
ATOM 732 C CA . SER A 1 99 ? -1.218 -3.133 -6.202 1.00 87.75 99 SER A CA 1
ATOM 733 C C . SER A 1 99 ? -1.430 -2.458 -7.556 1.00 87.75 99 SER A C 1
ATOM 735 O O . SER A 1 99 ? -2.156 -2.935 -8.437 1.00 87.75 99 SER A O 1
ATOM 737 N N . TYR A 1 100 ? -0.767 -1.320 -7.724 1.00 87.81 100 TYR A N 1
ATOM 738 C CA . TYR A 1 100 ? -0.603 -0.646 -8.997 1.00 87.81 100 TYR A CA 1
ATOM 739 C C . TYR A 1 100 ? 0.840 -0.157 -9.149 1.00 87.81 100 TYR A C 1
ATOM 741 O O . TYR A 1 100 ? 1.261 0.772 -8.459 1.00 87.81 100 TYR A O 1
ATOM 749 N N . ILE A 1 101 ? 1.588 -0.774 -10.067 1.00 88.62 101 ILE A N 1
ATOM 750 C CA . ILE A 1 101 ? 2.974 -0.393 -10.379 1.00 88.62 101 ILE A CA 1
ATOM 751 C C . ILE A 1 101 ? 3.091 0.063 -11.830 1.00 88.62 101 ILE A C 1
ATOM 753 O O . ILE A 1 101 ? 2.303 -0.338 -12.686 1.00 88.62 101 ILE A O 1
ATOM 757 N N . LYS A 1 102 ? 4.075 0.916 -12.114 1.00 90.06 102 LYS A N 1
ATOM 758 C CA . LYS A 1 102 ? 4.280 1.514 -13.437 1.00 90.06 102 LYS A CA 1
ATOM 759 C C . LYS A 1 102 ? 5.745 1.411 -13.835 1.00 90.06 102 LYS A C 1
ATOM 761 O O . LYS A 1 102 ? 6.624 1.748 -13.042 1.00 90.06 102 LYS A O 1
ATOM 766 N N . GLY A 1 103 ? 6.011 0.991 -15.065 1.00 91.12 103 GLY A N 1
ATOM 767 C CA . GLY A 1 103 ? 7.367 0.862 -15.593 1.00 91.12 103 GLY A CA 1
ATOM 768 C C . GLY A 1 103 ? 7.425 0.909 -17.113 1.00 91.12 103 GLY A C 1
ATOM 769 O O . GLY A 1 103 ? 6.407 1.065 -17.776 1.00 91.12 103 GLY A O 1
ATOM 770 N N . THR A 1 104 ? 8.624 0.811 -17.670 1.00 91.62 104 THR A N 1
ATOM 771 C CA . THR A 1 104 ? 8.856 0.780 -19.121 1.00 91.62 104 THR A CA 1
ATOM 772 C C . THR A 1 104 ? 8.394 -0.547 -19.723 1.00 91.62 104 THR A C 1
ATOM 774 O O . THR A 1 104 ? 8.285 -1.548 -19.013 1.00 91.62 104 THR A O 1
ATOM 777 N N . SER A 1 105 ? 8.185 -0.592 -21.041 1.00 89.44 105 SER A N 1
ATOM 778 C CA . SER A 1 105 ? 7.712 -1.793 -21.759 1.00 89.44 105 SER A CA 1
ATOM 779 C C . SER A 1 105 ? 8.535 -3.047 -21.455 1.00 89.44 105 SER A C 1
ATOM 781 O O . SER A 1 105 ? 7.984 -4.109 -21.179 1.00 89.44 105 SER A O 1
ATOM 783 N N . VAL A 1 106 ? 9.861 -2.897 -21.451 1.00 89.69 106 VAL A N 1
ATOM 784 C CA . VAL A 1 106 ? 10.824 -3.988 -21.248 1.00 89.69 106 VAL A CA 1
ATOM 785 C C . VAL A 1 106 ? 11.095 -4.312 -19.776 1.00 89.69 106 VAL A C 1
ATOM 787 O O . VAL A 1 106 ? 11.861 -5.231 -19.487 1.00 89.69 106 VAL A O 1
ATOM 790 N N . HIS A 1 107 ? 10.495 -3.579 -18.826 1.00 90.75 107 HIS A N 1
ATOM 791 C CA . HIS A 1 107 ? 10.666 -3.894 -17.410 1.00 90.75 107 HIS A CA 1
ATOM 792 C C . HIS A 1 107 ? 10.040 -5.255 -17.108 1.00 90.75 107 HIS A C 1
ATOM 794 O O . HIS A 1 107 ? 8.951 -5.558 -17.591 1.00 90.75 107 HIS A O 1
ATOM 800 N N . ARG A 1 108 ? 10.733 -6.088 -16.328 1.00 91.44 108 ARG A N 1
ATOM 801 C CA . ARG A 1 108 ? 10.318 -7.470 -16.074 1.00 91.44 108 ARG A CA 1
ATOM 802 C C . ARG A 1 108 ? 9.882 -7.659 -14.634 1.00 91.44 108 ARG A C 1
ATOM 804 O O . ARG A 1 108 ? 10.538 -7.183 -13.715 1.00 91.44 108 ARG A O 1
ATOM 811 N N . VAL A 1 109 ? 8.809 -8.413 -14.453 1.00 91.00 109 VAL A N 1
ATOM 812 C CA . VAL A 1 109 ? 8.318 -8.854 -13.147 1.00 91.00 109 VAL A CA 1
ATOM 813 C C . VAL A 1 109 ? 8.314 -10.373 -13.090 1.00 91.00 109 VAL A C 1
ATOM 815 O O . VAL A 1 109 ? 8.293 -11.045 -14.123 1.00 91.00 109 VAL A O 1
ATOM 818 N N . LEU A 1 110 ? 8.328 -10.919 -11.879 1.00 90.38 110 LEU A N 1
ATOM 819 C CA . LEU A 1 110 ? 8.277 -12.358 -11.692 1.00 90.38 110 LEU A CA 1
ATOM 820 C C . LEU A 1 110 ? 6.825 -12.845 -11.790 1.00 90.38 110 LEU A C 1
ATOM 822 O O . LEU A 1 110 ? 6.013 -12.594 -10.897 1.00 90.38 110 LEU A O 1
ATOM 826 N N . ARG A 1 111 ? 6.512 -13.531 -12.886 1.00 91.12 111 ARG A N 1
ATOM 827 C CA . ARG A 1 111 ? 5.234 -14.199 -13.136 1.00 91.12 111 ARG A CA 1
ATOM 828 C C . ARG A 1 111 ? 5.280 -15.621 -12.584 1.00 91.12 111 ARG A C 1
ATOM 830 O O . ARG A 1 111 ? 6.317 -16.272 -12.663 1.00 91.12 111 ARG A O 1
ATOM 837 N N . ILE A 1 112 ? 4.161 -16.095 -12.051 1.00 86.75 112 ILE A N 1
ATOM 838 C CA . ILE A 1 112 ? 3.951 -17.478 -11.622 1.00 86.75 112 ILE A CA 1
ATOM 839 C C . ILE A 1 112 ? 3.104 -18.189 -12.682 1.00 86.75 112 ILE A C 1
ATOM 841 O O . ILE A 1 112 ? 2.005 -17.743 -13.020 1.00 86.75 112 ILE A O 1
ATOM 845 N N . SER A 1 113 ? 3.626 -19.297 -13.191 1.00 80.44 113 SER A N 1
ATOM 846 C CA . SER A 1 113 ? 2.968 -20.182 -14.148 1.00 80.44 113 SER A CA 1
ATOM 847 C C . SER A 1 113 ? 2.026 -21.165 -13.447 1.00 80.44 113 SER A C 1
ATOM 849 O O . SER A 1 113 ? 2.139 -21.427 -12.250 1.00 80.44 113 SER A O 1
ATOM 851 N N . GLY A 1 114 ? 1.086 -21.747 -14.200 1.00 74.00 114 GLY A N 1
ATOM 852 C CA . GLY A 1 114 ? 0.086 -22.681 -13.657 1.00 74.00 114 GLY A CA 1
ATOM 853 C C . GLY A 1 114 ? 0.659 -23.983 -13.076 1.00 74.00 114 GLY A C 1
ATOM 854 O O . GLY A 1 114 ? -0.038 -24.684 -12.352 1.00 74.00 114 GLY A O 1
ATOM 855 N N . ASP A 1 115 ? 1.920 -24.306 -13.363 1.00 79.38 115 ASP A N 1
ATOM 856 C CA . ASP A 1 115 ? 2.660 -25.431 -12.778 1.00 79.38 115 ASP A CA 1
ATOM 857 C C . ASP A 1 115 ? 3.408 -25.070 -11.476 1.00 79.38 115 ASP A C 1
ATOM 859 O O . ASP A 1 115 ? 4.124 -25.914 -10.921 1.00 79.38 115 ASP A O 1
ATOM 863 N N . SER A 1 116 ? 3.196 -23.848 -10.972 1.00 75.94 116 SER A N 1
ATOM 864 C CA . SER A 1 116 ? 3.862 -23.227 -9.820 1.00 75.94 116 SER A CA 1
ATOM 865 C C . SER A 1 116 ? 5.321 -22.818 -10.057 1.00 75.94 116 SER A C 1
ATOM 867 O O . SER A 1 116 ? 5.989 -22.403 -9.112 1.00 75.94 116 SER A O 1
ATOM 869 N N . THR A 1 117 ? 5.815 -22.858 -11.299 1.00 82.25 117 THR A N 1
ATOM 870 C CA . THR A 1 117 ? 7.134 -22.301 -11.639 1.00 82.25 117 THR A CA 1
ATOM 871 C C . THR A 1 117 ? 7.075 -20.782 -11.807 1.00 82.25 117 THR A C 1
ATOM 873 O O . THR A 1 117 ? 6.001 -20.204 -11.977 1.00 82.25 117 THR A O 1
ATOM 876 N N . SER A 1 118 ? 8.228 -20.109 -11.740 1.00 84.25 118 SER A N 1
ATOM 877 C CA . SER A 1 118 ? 8.312 -18.658 -11.907 1.00 84.25 118 SER A CA 1
ATOM 878 C C . SER A 1 118 ? 9.234 -18.243 -13.051 1.00 84.25 118 SER A C 1
ATOM 880 O O . SER A 1 118 ? 10.295 -18.832 -13.257 1.00 84.25 118 SER A O 1
ATOM 882 N N . GLU A 1 119 ? 8.836 -17.203 -13.783 1.00 89.94 119 GLU A N 1
ATOM 883 C CA . GLU A 1 119 ? 9.572 -16.668 -14.930 1.00 89.94 119 GLU A CA 1
ATOM 884 C C . GLU A 1 119 ? 9.567 -15.133 -14.948 1.00 89.94 119 GLU A C 1
ATOM 886 O O . GLU A 1 119 ? 8.592 -14.482 -14.567 1.00 89.94 119 GLU A O 1
ATOM 891 N N . MET A 1 120 ? 10.667 -14.527 -15.401 1.00 91.31 120 MET A N 1
ATOM 892 C CA . MET A 1 120 ? 10.754 -13.074 -15.570 1.00 91.31 120 MET A CA 1
ATOM 893 C C . MET A 1 120 ? 10.060 -12.665 -16.870 1.00 91.31 120 MET A C 1
ATOM 895 O O . MET A 1 120 ? 10.584 -12.916 -17.9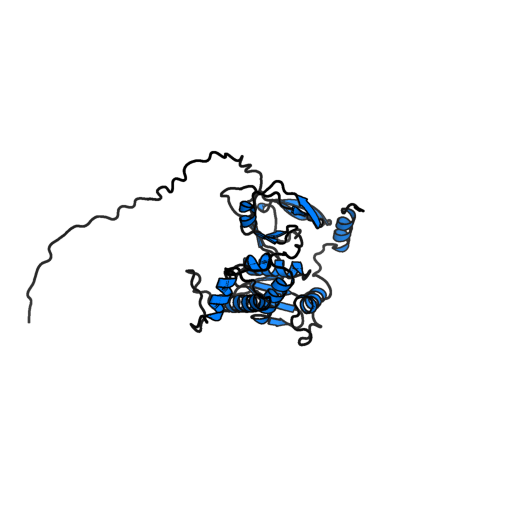53 1.00 91.31 120 MET A O 1
ATOM 899 N N . THR A 1 121 ? 8.912 -12.003 -16.757 1.00 91.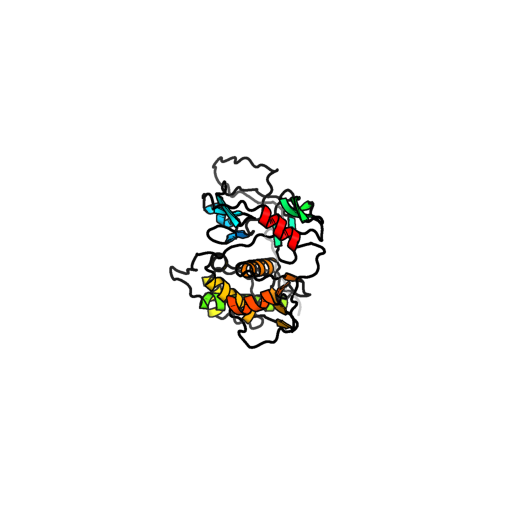88 121 THR A N 1
ATOM 900 C CA . THR A 1 121 ? 8.057 -11.607 -17.887 1.00 91.88 121 THR A CA 1
ATOM 901 C C . THR A 1 121 ? 8.021 -10.089 -18.019 1.00 91.88 121 THR A C 1
ATOM 903 O O . THR A 1 121 ? 7.891 -9.392 -17.012 1.00 91.88 121 THR A O 1
ATOM 906 N N . ALA A 1 122 ? 8.144 -9.561 -19.240 1.00 93.12 122 ALA A N 1
ATOM 907 C CA . ALA A 1 122 ? 8.047 -8.121 -19.477 1.00 93.12 122 ALA A CA 1
ATOM 908 C C . ALA A 1 122 ? 6.623 -7.600 -19.217 1.00 93.12 122 ALA A C 1
ATOM 910 O O . ALA A 1 122 ? 5.645 -8.319 -19.428 1.00 93.12 122 ALA A O 1
ATOM 911 N N . LEU A 1 123 ? 6.487 -6.338 -18.798 1.00 90.69 123 LEU A N 1
ATOM 912 C CA . LEU A 1 123 ? 5.184 -5.743 -18.475 1.00 90.69 123 LEU A CA 1
ATOM 913 C C . LEU A 1 123 ? 4.188 -5.817 -19.644 1.00 90.69 123 LEU A C 1
ATOM 915 O O . LEU A 1 123 ? 3.001 -6.039 -19.418 1.00 90.69 123 LEU A O 1
ATOM 919 N N . THR A 1 124 ? 4.656 -5.667 -20.885 1.00 91.56 124 THR A N 1
ATOM 920 C CA . THR A 1 124 ? 3.813 -5.736 -22.096 1.00 91.56 124 THR A CA 1
ATOM 921 C C . THR A 1 124 ? 3.380 -7.153 -22.481 1.00 91.56 124 THR A C 1
ATOM 923 O O . THR A 1 124 ? 2.418 -7.328 -23.239 1.00 91.56 124 THR A O 1
ATOM 926 N N . ASP A 1 125 ? 4.064 -8.164 -21.951 1.00 92.81 125 ASP A N 1
ATOM 927 C CA . ASP A 1 125 ? 3.805 -9.571 -22.263 1.00 92.81 125 ASP A CA 1
ATOM 928 C C . ASP A 1 125 ? 2.807 -10.203 -21.291 1.00 92.81 125 ASP A C 1
ATOM 930 O O . ASP A 1 125 ? 2.186 -11.215 -21.618 1.00 92.81 125 ASP A O 1
ATOM 934 N N . LEU A 1 126 ? 2.582 -9.567 -20.138 1.00 90.44 126 LEU A N 1
ATOM 935 C CA . LEU A 1 126 ? 1.575 -9.988 -19.173 1.00 90.44 126 LEU A CA 1
ATOM 936 C C . LEU A 1 126 ? 0.164 -9.948 -19.771 1.00 90.44 126 LEU A C 1
ATOM 938 O O . LEU A 1 126 ? -0.190 -9.130 -20.633 1.00 90.44 126 LEU A O 1
ATOM 942 N N . ARG A 1 127 ? -0.674 -10.853 -19.277 1.00 89.62 127 ARG A N 1
ATOM 943 C CA . ARG A 1 127 ? -2.080 -10.993 -19.636 1.00 89.62 127 ARG A CA 1
ATOM 944 C C . ARG A 1 127 ? -2.941 -10.973 -18.382 1.00 89.62 127 ARG A C 1
ATOM 946 O O . ARG A 1 127 ? -2.520 -11.322 -17.283 1.00 89.62 127 ARG A O 1
ATOM 953 N N . LYS A 1 128 ? -4.194 -10.550 -18.546 1.00 85.62 128 LYS A N 1
ATOM 954 C CA . LYS A 1 128 ? -5.168 -10.571 -17.452 1.00 85.62 128 LYS A CA 1
ATOM 955 C C . LYS A 1 128 ? -5.313 -12.002 -16.924 1.00 85.62 128 LYS A C 1
ATOM 957 O O . LYS A 1 128 ? -5.575 -12.911 -17.705 1.00 85.62 128 LYS A O 1
ATOM 962 N N . GLY A 1 129 ? -5.209 -12.158 -15.607 1.00 84.31 129 GLY A N 1
ATOM 963 C CA . GLY A 1 129 ? -5.245 -13.458 -14.937 1.00 84.31 129 GLY A CA 1
ATOM 964 C C . GLY A 1 129 ? -3.863 -14.053 -14.671 1.00 84.31 129 GLY A C 1
ATOM 965 O O . GLY A 1 129 ? -3.782 -15.030 -13.934 1.00 84.31 129 GLY A O 1
ATOM 966 N N . ASP A 1 130 ? -2.790 -13.458 -15.206 1.00 86.25 130 ASP A N 1
ATOM 967 C CA . ASP A 1 130 ? -1.441 -13.810 -14.781 1.00 86.25 130 ASP A CA 1
ATOM 968 C C . ASP A 1 130 ? -1.235 -13.479 -13.307 1.00 86.25 130 ASP A C 1
ATOM 970 O O . ASP A 1 130 ? -1.681 -12.452 -12.787 1.00 86.25 130 ASP A O 1
ATOM 974 N N . LEU A 1 131 ? -0.513 -14.371 -12.648 1.00 87.69 131 LEU A N 1
ATOM 975 C CA . LEU A 1 131 ? -0.161 -14.259 -11.249 1.00 87.69 131 LEU A CA 1
ATOM 976 C C . LEU A 1 131 ? 1.240 -13.682 -11.184 1.00 87.69 131 LEU A C 1
ATOM 978 O O . LEU A 1 131 ? 2.154 -14.183 -11.834 1.00 87.69 131 LEU A O 1
ATOM 982 N N . VAL A 1 132 ? 1.411 -12.622 -10.410 1.00 88.50 132 VAL A N 1
ATOM 983 C CA . VAL A 1 132 ? 2.704 -11.962 -10.237 1.00 88.50 132 VAL A CA 1
ATOM 984 C C . VAL A 1 132 ? 3.090 -11.999 -8.776 1.00 88.50 132 VAL A C 1
ATOM 986 O O . VAL A 1 132 ? 2.241 -11.884 -7.890 1.00 88.50 132 VAL A O 1
ATOM 989 N N . LEU A 1 133 ? 4.378 -12.182 -8.519 1.00 84.50 133 LEU A N 1
ATOM 990 C CA . LEU A 1 133 ? 4.866 -12.218 -7.157 1.00 84.50 133 LEU A CA 1
ATOM 991 C C . LEU A 1 133 ? 4.984 -10.798 -6.595 1.00 84.50 133 LEU A C 1
ATOM 993 O O . LEU A 1 133 ? 5.663 -9.944 -7.166 1.00 84.50 133 LEU A O 1
ATOM 997 N N . CYS A 1 134 ? 4.368 -10.573 -5.437 1.00 79.38 134 CYS A N 1
ATOM 998 C CA . CYS A 1 134 ? 4.536 -9.354 -4.657 1.00 79.38 134 CYS A CA 1
ATOM 999 C C . CYS A 1 134 ? 5.438 -9.630 -3.455 1.00 79.38 134 CYS A C 1
ATOM 1001 O O . CYS A 1 134 ? 5.214 -10.571 -2.693 1.00 79.38 134 CYS A O 1
ATOM 1003 N N . GLN A 1 135 ? 6.451 -8.791 -3.274 1.00 77.00 135 GLN A N 1
ATOM 1004 C CA . GLN A 1 135 ? 7.341 -8.871 -2.127 1.00 77.00 135 GLN A CA 1
ATOM 1005 C C . GLN A 1 135 ? 6.742 -8.131 -0.925 1.00 77.00 135 GLN A C 1
ATOM 1007 O O . GLN A 1 135 ? 6.197 -7.035 -1.068 1.00 77.00 135 GLN A O 1
ATOM 1012 N N . LYS A 1 136 ? 6.880 -8.716 0.269 1.00 76.62 136 LYS A N 1
ATOM 1013 C CA . LYS A 1 136 ? 6.533 -8.053 1.530 1.00 76.62 136 LYS A CA 1
ATOM 1014 C C . LYS A 1 136 ? 7.662 -7.123 1.974 1.00 76.62 136 LYS A C 1
ATOM 1016 O O . LYS A 1 136 ? 8.836 -7.486 1.906 1.00 76.62 136 LYS A O 1
ATOM 1021 N N . GLY A 1 137 ? 7.293 -5.933 2.435 1.00 80.25 137 GLY A N 1
ATOM 1022 C CA . GLY A 1 137 ? 8.223 -4.978 3.028 1.00 80.25 137 GLY A CA 1
ATOM 1023 C C . GLY A 1 137 ? 8.390 -5.168 4.533 1.00 80.25 137 GLY A C 1
ATOM 1024 O O . GLY A 1 137 ? 7.681 -5.953 5.159 1.00 80.25 137 GLY A O 1
ATOM 1025 N N . ILE A 1 138 ? 9.302 -4.389 5.111 1.00 87.06 138 ILE A N 1
ATOM 1026 C CA . ILE A 1 138 ? 9.422 -4.197 6.561 1.00 87.06 138 ILE A CA 1
ATOM 1027 C C . ILE A 1 138 ? 9.076 -2.746 6.914 1.00 87.06 138 ILE A C 1
ATOM 1029 O O . ILE A 1 138 ? 9.235 -1.869 6.057 1.00 87.06 138 ILE A O 1
ATOM 1033 N N . PRO A 1 139 ? 8.612 -2.468 8.144 1.00 90.25 139 PRO A N 1
ATOM 1034 C CA . PRO A 1 139 ? 8.422 -1.101 8.613 1.00 90.25 139 PRO A CA 1
ATOM 1035 C C . PRO A 1 139 ? 9.716 -0.287 8.547 1.00 90.25 139 PRO A C 1
ATOM 1037 O O . PRO A 1 139 ? 10.814 -0.831 8.680 1.00 90.25 139 PRO A O 1
ATOM 1040 N N . GLY A 1 140 ? 9.577 1.023 8.358 1.00 91.56 140 GLY A N 1
ATOM 1041 C CA . GLY A 1 140 ? 10.708 1.934 8.454 1.00 91.56 140 GLY A CA 1
ATOM 1042 C C . GLY A 1 140 ? 11.106 2.219 9.896 1.00 91.56 140 GLY A C 1
ATOM 1043 O O . GLY A 1 140 ? 10.588 1.639 10.849 1.00 91.56 140 GLY A O 1
ATOM 1044 N N . SER A 1 141 ? 12.057 3.133 10.053 1.00 90.81 141 SER A N 1
ATOM 1045 C CA . SER A 1 141 ? 12.573 3.554 11.363 1.00 90.81 141 SER A CA 1
ATOM 1046 C C . SER A 1 141 ? 12.603 5.075 11.544 1.00 90.81 141 SER A C 1
ATOM 1048 O O . SER A 1 141 ? 13.009 5.567 12.598 1.00 90.81 141 SER A O 1
ATOM 1050 N N . GLN A 1 142 ? 12.166 5.843 10.540 1.00 91.75 142 GLN A N 1
ATOM 1051 C CA . GLN A 1 142 ? 12.285 7.299 10.547 1.00 91.75 142 GLN A CA 1
ATOM 1052 C C . GLN A 1 142 ? 11.111 7.942 11.281 1.00 91.75 142 GLN A C 1
ATOM 1054 O O . GLN A 1 142 ? 10.019 8.077 10.736 1.00 91.75 142 GLN A O 1
ATOM 1059 N N . VAL A 1 143 ? 11.332 8.365 12.525 1.00 92.75 143 VAL A N 1
ATOM 1060 C CA . VAL A 1 143 ? 10.318 9.110 13.286 1.00 92.75 143 VAL A CA 1
ATOM 1061 C C . VAL A 1 143 ? 9.968 10.409 12.540 1.00 92.75 143 VAL A C 1
ATOM 1063 O O . VAL A 1 143 ? 10.880 11.183 12.241 1.00 92.75 143 VAL A O 1
ATOM 1066 N N . PRO A 1 144 ? 8.682 10.679 12.243 1.00 91.19 144 PRO A N 1
ATOM 1067 C CA . PRO A 1 144 ? 8.276 11.897 11.550 1.00 91.19 144 PRO A CA 1
ATOM 1068 C C . PRO A 1 144 ? 8.651 13.170 12.325 1.00 91.19 144 PRO A C 1
ATOM 1070 O O . PRO A 1 144 ? 8.419 13.266 13.529 1.00 91.19 144 PRO A O 1
ATOM 1073 N N . VAL A 1 145 ? 9.190 14.172 11.623 1.00 88.81 145 VAL A N 1
ATOM 1074 C CA . VAL A 1 145 ? 9.602 15.468 12.198 1.00 88.81 145 VAL A CA 1
ATOM 1075 C C . VAL A 1 145 ? 8.970 16.630 11.427 1.00 88.81 145 VAL A C 1
ATOM 1077 O O . VAL A 1 145 ? 8.831 16.567 10.200 1.00 88.81 145 VAL A O 1
ATOM 1080 N N . TYR A 1 146 ? 8.603 17.707 12.121 1.00 84.88 146 TYR A N 1
ATOM 1081 C CA . TYR A 1 146 ? 8.150 18.976 11.549 1.00 84.88 146 TYR A CA 1
ATOM 1082 C C . TYR A 1 146 ? 8.745 20.151 12.334 1.00 84.88 146 TYR A C 1
ATOM 1084 O O . TYR A 1 146 ? 8.598 20.194 13.547 1.00 84.88 146 TYR A O 1
ATOM 1092 N N . ASN A 1 147 ? 9.400 21.101 11.653 1.00 86.06 147 ASN A N 1
ATOM 1093 C CA . ASN A 1 147 ? 10.115 22.222 12.290 1.00 86.06 147 ASN A CA 1
ATOM 1094 C C . ASN A 1 147 ? 11.040 21.769 13.438 1.00 86.06 147 ASN A C 1
ATOM 1096 O O . ASN A 1 147 ? 10.991 22.323 14.530 1.00 86.06 147 ASN A O 1
ATOM 1100 N N . ASP A 1 148 ? 11.834 20.724 13.188 1.00 85.31 148 ASP A N 1
ATOM 1101 C CA . ASP A 1 148 ? 12.758 20.099 14.150 1.00 85.31 148 ASP A CA 1
ATOM 1102 C C . ASP A 1 148 ? 12.104 19.443 15.385 1.00 85.31 148 ASP A C 1
ATOM 1104 O O . ASP A 1 148 ? 12.796 18.884 16.237 1.00 85.31 148 ASP A O 1
ATOM 1108 N N . GLU A 1 149 ? 10.771 19.402 15.448 1.00 86.56 149 GLU A N 1
ATOM 1109 C CA . GLU A 1 149 ? 10.011 18.708 16.487 1.00 86.56 149 GLU A CA 1
ATOM 1110 C C . GLU A 1 149 ? 9.524 17.339 16.006 1.00 86.56 149 GLU A C 1
ATOM 1112 O O . GLU A 1 149 ? 9.033 17.181 14.884 1.00 86.56 149 GLU A O 1
ATOM 1117 N N . ARG A 1 150 ? 9.637 16.326 16.871 1.00 89.81 150 ARG A N 1
ATOM 1118 C CA . ARG A 1 150 ? 9.081 14.994 16.606 1.00 89.81 150 ARG A CA 1
ATOM 1119 C C . ARG A 1 150 ? 7.559 15.062 16.667 1.00 89.81 150 ARG A C 1
ATOM 1121 O O . ARG A 1 150 ? 7.010 15.556 17.648 1.00 89.81 150 ARG A O 1
ATOM 1128 N N . LEU A 1 151 ? 6.904 14.545 15.635 1.00 90.50 151 LEU A N 1
ATOM 1129 C CA . LEU A 1 151 ? 5.454 14.374 15.631 1.00 90.50 151 LEU A CA 1
ATOM 1130 C C . LEU A 1 151 ? 5.070 13.188 16.515 1.00 90.50 151 LEU A C 1
ATOM 1132 O O . LEU A 1 151 ? 5.855 12.255 16.677 1.00 90.50 151 LEU A O 1
ATOM 1136 N N . ASP A 1 152 ? 3.860 13.220 17.058 1.00 91.56 152 ASP A N 1
ATOM 1137 C CA . ASP A 1 152 ? 3.313 12.134 17.865 1.00 91.56 152 ASP A CA 1
ATOM 1138 C C . ASP A 1 152 ? 2.565 11.120 16.980 1.00 91.56 152 ASP A C 1
ATOM 1140 O O . ASP A 1 152 ? 2.090 11.412 15.880 1.00 91.56 152 ASP A O 1
ATOM 1144 N N . VAL A 1 153 ? 2.421 9.899 17.481 1.00 93.56 153 VAL A N 1
ATOM 1145 C CA . VAL A 1 153 ? 1.585 8.841 16.909 1.00 93.56 153 VAL A CA 1
ATOM 1146 C C . VAL A 1 153 ? 0.134 9.323 16.750 1.00 93.56 153 VAL A C 1
ATOM 1148 O O . VAL A 1 153 ? -0.536 8.973 15.775 1.00 93.56 153 VAL A O 1
ATOM 1151 N N . SER A 1 154 ? -0.343 10.180 17.659 1.00 89.12 154 SER A N 1
ATOM 1152 C CA . SER A 1 154 ? -1.664 10.813 17.561 1.00 89.12 154 SER A CA 1
ATOM 1153 C C . SER A 1 154 ? -1.814 11.715 16.323 1.00 89.12 154 SER A C 1
ATOM 1155 O O . SER A 1 154 ? -2.864 11.671 15.677 1.00 89.12 154 SER A O 1
ATOM 1157 N N . ASP A 1 155 ? -0.760 12.437 15.914 1.00 89.62 155 ASP A N 1
ATOM 1158 C CA . ASP A 1 155 ? -0.758 13.245 14.685 1.00 89.62 155 ASP A CA 1
ATOM 1159 C C . ASP A 1 155 ? -0.930 12.358 13.438 1.00 89.62 155 ASP A C 1
ATOM 1161 O O . ASP A 1 155 ? -1.648 12.715 12.501 1.00 89.62 155 ASP A O 1
ATOM 1165 N N . ALA A 1 156 ? -0.289 11.182 13.419 1.00 93.00 156 ALA A N 1
ATOM 1166 C CA . ALA A 1 156 ? -0.416 10.226 12.318 1.00 93.00 156 ALA A CA 1
ATOM 1167 C C . ALA A 1 156 ? -1.844 9.667 12.211 1.00 93.00 156 ALA A C 1
ATOM 1169 O O . ALA A 1 156 ? -2.377 9.539 11.106 1.00 93.00 156 ALA A O 1
ATOM 1170 N N . GLN A 1 157 ? -2.489 9.389 13.348 1.00 92.19 157 GLN A N 1
ATOM 1171 C CA . GLN A 1 157 ? -3.887 8.960 13.382 1.00 92.19 157 GLN A CA 1
ATOM 1172 C C . GLN A 1 157 ? -4.839 10.051 12.878 1.00 92.19 157 GLN A C 1
ATOM 1174 O O . GLN A 1 157 ? -5.721 9.772 12.062 1.00 92.19 157 GLN A O 1
ATOM 1179 N N . GLU A 1 158 ? -4.664 11.296 13.325 1.00 86.38 158 GLU A N 1
ATOM 1180 C CA . GLU A 1 158 ? -5.481 12.422 12.861 1.00 86.38 158 GLU A CA 1
ATOM 1181 C C . GLU A 1 158 ? -5.319 12.639 11.348 1.00 86.38 158 GLU A C 1
ATOM 1183 O O . GLU A 1 158 ? -6.312 12.778 10.626 1.00 86.38 158 GLU A O 1
ATOM 1188 N N . LEU A 1 159 ? -4.084 12.550 10.842 1.00 88.62 159 LEU A N 1
ATOM 1189 C CA . LEU A 1 159 ? -3.805 12.588 9.410 1.00 88.62 159 LEU A CA 1
ATOM 1190 C C . LEU A 1 159 ? -4.569 11.493 8.651 1.00 88.62 159 LEU A C 1
ATOM 1192 O O . LEU A 1 159 ? -5.218 11.793 7.646 1.00 88.62 159 LEU A O 1
ATOM 1196 N N . GLY A 1 160 ? -4.502 10.240 9.113 1.00 90.19 160 GLY A N 1
ATOM 1197 C CA . GLY A 1 160 ? -5.204 9.120 8.482 1.00 90.19 160 GLY A CA 1
ATOM 1198 C C . GLY A 1 160 ? -6.699 9.398 8.336 1.00 90.19 160 GLY A C 1
ATOM 1199 O O . GLY A 1 160 ? -7.256 9.282 7.241 1.00 90.19 160 GLY A O 1
ATOM 1200 N N . LYS A 1 161 ? -7.328 9.878 9.414 1.00 86.62 161 LYS A N 1
ATOM 1201 C CA . LYS A 1 161 ? -8.752 10.237 9.437 1.00 86.62 161 LYS A CA 1
ATOM 1202 C C . LYS A 1 161 ? -9.088 11.332 8.431 1.00 86.62 161 LYS A C 1
ATOM 1204 O O . LYS A 1 161 ? -10.084 11.231 7.713 1.00 86.62 161 LYS A O 1
ATOM 1209 N N . HIS A 1 162 ? -8.251 12.363 8.338 1.00 83.69 162 HIS A N 1
ATOM 1210 C CA . HIS A 1 162 ? -8.448 13.438 7.372 1.00 83.69 162 HIS A CA 1
ATOM 1211 C C . HIS A 1 162 ? -8.320 12.963 5.926 1.00 83.69 162 HIS A C 1
ATOM 1213 O O . HIS A 1 162 ? -9.182 13.304 5.116 1.00 83.69 162 HIS A O 1
ATOM 1219 N N . ILE A 1 163 ? -7.304 12.157 5.593 1.00 85.19 163 ILE A N 1
ATOM 1220 C CA . ILE A 1 163 ? -7.168 11.627 4.228 1.00 85.19 163 ILE A CA 1
ATOM 1221 C C . ILE A 1 163 ? -8.356 10.731 3.871 1.00 85.19 163 ILE A C 1
ATOM 1223 O O . ILE A 1 163 ? -8.884 10.862 2.769 1.00 85.19 163 ILE A O 1
ATOM 1227 N N . SER A 1 164 ? -8.838 9.891 4.789 1.00 86.31 164 SER A N 1
ATOM 1228 C CA . SER A 1 164 ? -10.031 9.077 4.534 1.00 86.31 164 SER A CA 1
ATOM 1229 C C . SER A 1 164 ? -11.285 9.922 4.286 1.00 86.31 164 SER A C 1
ATOM 1231 O O . SER A 1 164 ? -12.027 9.662 3.340 1.00 86.31 164 SER A O 1
ATOM 1233 N N . ASN A 1 165 ? -11.522 10.961 5.090 1.00 79.62 165 ASN A N 1
ATOM 1234 C CA . ASN A 1 165 ? -12.678 11.842 4.894 1.00 79.62 165 ASN A CA 1
ATOM 1235 C C . ASN A 1 165 ? -12.608 12.576 3.550 1.00 79.62 165 ASN A C 1
ATOM 1237 O O . ASN A 1 165 ? -13.577 12.578 2.797 1.00 79.62 165 ASN A O 1
ATOM 1241 N N . MET A 1 166 ? -11.440 13.131 3.207 1.00 75.88 166 MET A N 1
ATOM 1242 C CA . MET A 1 166 ? -11.233 13.786 1.911 1.00 75.88 166 MET A CA 1
ATOM 1243 C C . MET A 1 166 ? -11.384 12.805 0.745 1.00 75.88 166 MET A C 1
ATOM 1245 O O . MET A 1 166 ? -11.922 13.160 -0.300 1.00 75.88 166 MET A O 1
ATOM 1249 N N . SER A 1 167 ? -10.931 11.564 0.926 1.00 74.25 167 SER A N 1
ATOM 1250 C CA . SER A 1 167 ? -11.111 10.490 -0.045 1.00 74.25 167 SER A CA 1
ATOM 1251 C C . SER A 1 167 ? -12.599 10.244 -0.324 1.00 74.25 167 SER A C 1
ATOM 1253 O O . SER A 1 167 ? -13.017 10.260 -1.482 1.00 74.25 167 SER A O 1
ATOM 1255 N N . MET A 1 168 ? -13.423 10.127 0.724 1.00 69.44 168 MET A N 1
ATOM 1256 C CA . MET A 1 168 ? -14.879 9.997 0.595 1.00 69.44 168 MET A CA 1
ATOM 1257 C C . MET A 1 168 ? -15.546 11.215 -0.051 1.00 69.44 168 MET A C 1
ATOM 1259 O O . MET A 1 168 ? -16.426 11.045 -0.897 1.00 69.44 168 MET A O 1
ATOM 1263 N N . ASP A 1 169 ? -15.145 12.430 0.325 1.00 64.88 169 ASP A N 1
ATOM 1264 C CA . ASP A 1 169 ? -15.726 13.662 -0.218 1.00 64.88 169 ASP A CA 1
ATOM 1265 C C . ASP A 1 169 ? -15.450 13.798 -1.724 1.00 64.88 169 ASP A C 1
ATOM 1267 O O . ASP A 1 169 ? -16.359 14.112 -2.499 1.00 64.88 169 ASP A O 1
ATOM 1271 N N . ASN A 1 170 ? -14.225 13.477 -2.153 1.00 56.34 170 ASN A N 1
ATOM 1272 C CA . ASN A 1 170 ? -13.812 13.520 -3.559 1.00 56.34 170 ASN A CA 1
ATOM 1273 C C . ASN A 1 170 ? -14.572 12.498 -4.425 1.00 56.34 170 ASN A C 1
ATOM 1275 O O . ASN A 1 170 ? -14.960 12.800 -5.554 1.00 56.34 170 ASN A O 1
ATOM 1279 N N . ILE A 1 171 ? -14.858 11.316 -3.877 1.00 53.69 171 ILE A N 1
ATOM 1280 C CA . ILE A 1 171 ? -15.660 10.257 -4.514 1.00 53.69 171 ILE A CA 1
ATOM 1281 C C . ILE A 1 171 ? -17.110 10.719 -4.781 1.00 53.69 171 ILE A C 1
ATOM 1283 O O . ILE A 1 171 ? -17.747 10.275 -5.734 1.00 53.69 171 ILE A O 1
ATOM 1287 N N . GLN A 1 172 ? -17.647 11.645 -3.979 1.00 51.16 172 GLN A N 1
ATOM 1288 C CA . GLN A 1 172 ? -19.030 12.132 -4.091 1.00 51.16 172 GLN A CA 1
ATOM 1289 C C . GLN A 1 172 ? -19.197 13.398 -4.960 1.00 51.16 172 GLN A C 1
ATOM 1291 O O . GLN A 1 172 ? -20.305 13.941 -5.025 1.00 51.16 172 GLN A O 1
ATOM 1296 N N . GLY A 1 173 ? -18.130 13.893 -5.602 1.00 49.28 173 GLY A N 1
ATOM 1297 C CA . GLY A 1 173 ? -18.105 15.163 -6.340 1.00 49.28 173 GLY A CA 1
ATOM 1298 C C . GLY A 1 173 ? -17.367 15.083 -7.680 1.00 49.28 173 GLY A C 1
ATOM 1299 O O . GLY A 1 173 ? -16.469 15.878 -7.936 1.00 49.28 173 GLY A O 1
ATOM 1300 N N . SER A 1 174 ? -17.741 14.144 -8.552 1.00 42.91 174 SER A N 1
ATOM 1301 C CA . SER A 1 174 ? -17.017 13.797 -9.793 1.00 42.91 174 SER A CA 1
ATOM 1302 C C . SER A 1 174 ? -16.884 14.902 -10.864 1.00 42.91 174 SER A C 1
ATOM 1304 O O . SER A 1 174 ? -16.205 14.692 -11.865 1.00 42.91 174 SER A O 1
ATOM 1306 N N . GLY A 1 175 ? -17.482 16.085 -10.678 1.00 43.69 175 GLY A N 1
ATOM 1307 C CA . GLY A 1 175 ? -17.437 17.204 -11.635 1.00 43.69 175 GLY A CA 1
ATOM 1308 C C . GLY A 1 175 ? -16.302 18.219 -11.434 1.00 43.69 175 GLY A C 1
ATOM 1309 O O . GLY A 1 175 ? -16.256 19.208 -12.159 1.00 43.69 175 GLY A O 1
ATOM 1310 N N . LEU A 1 176 ? -15.418 18.025 -10.449 1.00 42.59 176 LEU A N 1
ATOM 1311 C CA . LEU A 1 176 ? -14.457 19.048 -9.997 1.00 42.59 176 LEU A CA 1
ATOM 1312 C C . LEU A 1 176 ? -12.981 18.654 -10.203 1.00 42.59 176 LEU A C 1
ATOM 1314 O O . LEU A 1 176 ? -12.092 19.258 -9.614 1.00 42.59 176 LEU A O 1
ATOM 1318 N N . TYR A 1 177 ? -12.705 17.680 -11.077 1.00 43.97 177 TYR A N 1
ATOM 1319 C CA . TYR A 1 177 ? -11.354 17.194 -11.416 1.00 43.97 177 TYR A CA 1
ATOM 1320 C C . TYR A 1 177 ? -10.540 18.156 -12.308 1.00 43.97 177 TYR A C 1
ATOM 1322 O O . TYR A 1 177 ? -9.851 17.744 -13.239 1.00 43.97 177 TYR A O 1
ATOM 1330 N N . LEU A 1 178 ? -10.605 19.457 -12.033 1.00 35.84 178 LEU A N 1
ATOM 1331 C CA . LEU A 1 178 ? -9.767 20.468 -12.666 1.00 35.84 178 LEU A CA 1
ATOM 1332 C C . LEU A 1 178 ? -9.290 21.443 -11.589 1.00 35.84 178 LEU A C 1
ATOM 1334 O O . LEU A 1 178 ? -10.092 22.148 -10.983 1.00 35.84 178 LEU A O 1
ATOM 1338 N N . SER A 1 179 ? -7.970 21.522 -11.428 1.00 36.12 179 SER A N 1
ATOM 1339 C CA . SER A 1 179 ? -7.204 22.364 -10.497 1.00 36.12 179 SER A CA 1
ATOM 1340 C C . SER A 1 179 ? -6.996 21.802 -9.091 1.00 36.12 179 SER A C 1
ATOM 1342 O O . SER A 1 179 ? -7.836 21.096 -8.547 1.00 36.12 179 SER A O 1
ATOM 1344 N N . ASP A 1 180 ? -5.842 22.155 -8.524 1.00 36.59 180 ASP A N 1
ATOM 1345 C CA . ASP A 1 180 ? -5.306 21.860 -7.190 1.00 36.59 180 ASP A CA 1
ATOM 1346 C C . ASP A 1 180 ? -6.180 22.376 -6.022 1.00 36.59 180 ASP A C 1
ATOM 1348 O O . ASP A 1 180 ? -5.687 22.962 -5.055 1.00 36.59 180 ASP A O 1
ATOM 1352 N N . LYS A 1 181 ? -7.505 22.232 -6.111 1.00 35.97 181 LYS A N 1
ATOM 1353 C CA . LYS A 1 181 ? -8.474 22.826 -5.194 1.00 35.97 181 LYS A CA 1
ATOM 1354 C C . LYS A 1 181 ? -9.322 21.756 -4.525 1.00 35.97 181 LYS A C 1
ATOM 1356 O O . LYS A 1 181 ? -10.155 21.091 -5.130 1.00 35.97 181 LYS A O 1
ATOM 1361 N N . PHE A 1 182 ? -9.091 21.644 -3.223 1.00 45.12 182 PHE A N 1
ATOM 1362 C CA . PHE A 1 182 ? -9.870 20.861 -2.281 1.00 45.12 182 PHE A CA 1
ATOM 1363 C C . PHE A 1 182 ? -11.334 21.323 -2.253 1.00 45.12 182 PHE A C 1
ATOM 1365 O O . PHE A 1 182 ? -11.605 22.511 -2.068 1.00 45.12 182 PHE A O 1
ATOM 1372 N N . HIS A 1 183 ? -12.278 20.386 -2.343 1.00 39.88 183 HIS A N 1
ATOM 1373 C CA . HIS A 1 183 ? -13.700 20.664 -2.156 1.00 39.88 183 HIS A CA 1
ATOM 1374 C C . HIS A 1 183 ? -14.232 19.964 -0.904 1.00 39.88 183 HIS A C 1
ATOM 1376 O O . HIS A 1 183 ? -14.670 18.822 -0.948 1.00 39.88 183 HIS A O 1
ATOM 1382 N N . ASN A 1 184 ? -14.245 20.684 0.219 1.00 42.69 184 ASN A N 1
ATOM 1383 C CA . ASN A 1 184 ? -15.113 20.352 1.347 1.00 42.69 184 ASN A CA 1
ATOM 1384 C C . ASN A 1 184 ? -16.487 20.986 1.071 1.00 42.69 184 ASN A C 1
ATOM 1386 O O . ASN A 1 184 ? -16.577 22.211 0.959 1.00 42.69 184 ASN A O 1
ATOM 1390 N N . LYS A 1 185 ? -17.555 20.180 0.973 1.00 39.56 185 LYS A N 1
ATOM 1391 C CA . LYS A 1 185 ? -18.938 20.658 0.742 1.00 39.56 185 LYS A CA 1
ATOM 1392 C C . LYS A 1 185 ? -19.403 21.703 1.767 1.00 39.56 185 LYS A C 1
ATOM 1394 O O . LYS A 1 185 ? -20.300 22.482 1.465 1.00 39.56 185 LYS A O 1
ATOM 1399 N N . SER A 1 186 ? -18.779 21.752 2.942 1.00 42.06 186 SER A N 1
ATOM 1400 C CA . SER A 1 186 ? -19.106 22.696 4.014 1.00 42.06 186 SER A CA 1
ATOM 1401 C C . SER A 1 186 ? -18.289 23.994 3.976 1.00 42.06 186 SER A C 1
ATOM 1403 O O . SER A 1 186 ? -18.525 24.864 4.803 1.00 42.06 186 SER A O 1
ATOM 1405 N N . GLY A 1 187 ? -17.301 24.148 3.083 1.00 37.47 187 GLY A N 1
ATOM 1406 C CA . GLY A 1 187 ? -16.477 25.367 2.984 1.00 37.47 187 GLY A CA 1
ATOM 1407 C C . GLY A 1 187 ? -15.547 25.650 4.178 1.00 37.47 187 GLY A C 1
ATOM 1408 O O . GLY A 1 187 ? -14.750 26.582 4.122 1.00 37.47 187 GLY A O 1
ATOM 1409 N N . TYR A 1 188 ? -15.588 24.838 5.237 1.00 39.53 188 TYR A N 1
ATOM 1410 C CA . TYR A 1 188 ? -14.715 24.967 6.402 1.00 39.53 188 TYR A CA 1
ATOM 1411 C C . TYR A 1 188 ? -13.504 24.041 6.271 1.00 39.53 188 TYR A C 1
ATOM 1413 O O . TYR A 1 188 ? -13.532 22.880 6.678 1.00 39.53 188 TYR A O 1
ATOM 1421 N N . PHE A 1 189 ? -12.406 24.564 5.730 1.00 49.28 189 PHE A N 1
ATOM 1422 C CA . PHE A 1 189 ? -11.088 24.025 6.056 1.00 49.28 189 PHE A CA 1
ATOM 1423 C C . PHE A 1 189 ? -10.757 24.499 7.470 1.00 49.28 189 PHE A C 1
ATOM 1425 O O . PHE A 1 189 ? -10.475 25.679 7.681 1.00 49.28 189 PHE A O 1
ATOM 1432 N N . SER A 1 190 ? -10.863 23.618 8.466 1.00 51.84 190 SER A N 1
ATOM 1433 C CA . SER A 1 190 ? -10.405 23.986 9.803 1.00 51.84 190 SER A CA 1
ATOM 1434 C C . SER A 1 190 ? -8.886 24.177 9.759 1.00 51.84 190 SER A C 1
ATOM 1436 O O . SER A 1 190 ? -8.170 23.433 9.082 1.00 51.84 190 SER A O 1
ATOM 1438 N N . ILE A 1 191 ? -8.383 25.178 10.487 1.00 54.25 191 ILE A N 1
ATOM 1439 C CA . ILE A 1 191 ? -6.940 25.426 10.641 1.00 54.25 191 ILE A CA 1
ATOM 1440 C C . ILE A 1 191 ? -6.221 24.142 11.096 1.00 54.25 191 ILE A C 1
ATOM 1442 O O . ILE A 1 191 ? -5.102 23.880 10.667 1.00 54.25 191 ILE A O 1
ATOM 1446 N N . ASN A 1 192 ? -6.899 23.295 11.877 1.00 58.47 192 ASN A N 1
ATOM 1447 C CA . ASN A 1 192 ? -6.378 22.010 12.339 1.00 58.47 192 ASN A CA 1
ATOM 1448 C C . ASN A 1 192 ? -6.103 21.035 11.181 1.00 58.47 192 ASN A C 1
ATOM 1450 O O . ASN A 1 192 ? -4.999 20.504 11.114 1.00 58.47 192 ASN A O 1
ATOM 1454 N N . ILE A 1 193 ? -7.025 20.877 10.220 1.00 65.12 193 ILE A N 1
ATOM 1455 C CA . ILE A 1 193 ? -6.811 20.003 9.048 1.00 65.12 193 ILE A CA 1
ATOM 1456 C C . ILE A 1 193 ? -5.609 20.489 8.235 1.00 65.12 193 ILE A C 1
ATOM 1458 O O . ILE A 1 193 ? -4.724 19.704 7.903 1.00 65.12 193 ILE A O 1
ATOM 1462 N N . TYR A 1 194 ? -5.553 21.790 7.933 1.00 63.81 194 TYR A N 1
ATOM 1463 C CA . TYR A 1 194 ? -4.438 22.360 7.174 1.00 63.81 194 TYR A CA 1
ATOM 1464 C C . TYR A 1 194 ? -3.101 22.169 7.899 1.00 63.81 194 TYR A C 1
ATOM 1466 O O . TYR A 1 194 ? -2.115 21.770 7.281 1.00 63.81 194 TYR A O 1
ATOM 1474 N N . ASN A 1 195 ? -3.070 22.397 9.215 1.00 68.62 195 ASN A N 1
ATOM 1475 C CA . ASN A 1 195 ? -1.870 22.212 10.024 1.00 68.62 195 ASN A CA 1
ATOM 1476 C C . ASN A 1 195 ? -1.399 20.754 10.014 1.00 68.62 195 ASN A C 1
ATOM 1478 O O . ASN A 1 195 ? -0.208 20.513 9.829 1.00 68.62 195 ASN A O 1
ATOM 1482 N N . VAL A 1 196 ? -2.310 19.787 10.154 1.00 73.56 196 VAL A N 1
ATOM 1483 C CA . VAL A 1 196 ? -1.976 18.355 10.101 1.00 73.56 196 VAL A CA 1
ATOM 1484 C C . VAL A 1 196 ? -1.457 17.967 8.716 1.00 73.56 196 VAL A C 1
ATOM 1486 O O . VAL A 1 196 ? -0.384 17.381 8.615 1.00 73.56 196 VAL A O 1
ATOM 1489 N N . LEU A 1 197 ? -2.127 18.358 7.629 1.00 76.81 197 LEU A N 1
ATOM 1490 C CA . LEU A 1 197 ? -1.646 18.058 6.272 1.00 76.81 197 LEU A CA 1
ATOM 1491 C C . LEU A 1 197 ? -0.263 18.666 6.005 1.00 76.81 197 LEU A C 1
ATOM 1493 O O . LEU A 1 197 ? 0.614 18.000 5.452 1.00 76.81 197 LEU A O 1
ATOM 1497 N N . LYS A 1 198 ? -0.039 19.903 6.463 1.00 78.12 198 LYS A N 1
ATOM 1498 C CA . LYS A 1 198 ? 1.239 20.605 6.323 1.00 78.12 198 LYS A CA 1
ATOM 1499 C C . LYS A 1 198 ? 2.361 19.951 7.134 1.00 78.12 198 LYS A C 1
ATOM 1501 O O . LYS A 1 198 ? 3.488 19.892 6.645 1.00 78.12 198 LYS A O 1
ATOM 1506 N N . LYS A 1 199 ? 2.076 19.424 8.334 1.00 74.94 199 LYS A N 1
ATOM 1507 C CA . LYS A 1 199 ? 3.058 18.679 9.147 1.00 74.94 199 LYS A CA 1
ATOM 1508 C C . LYS A 1 199 ? 3.656 17.501 8.376 1.00 74.94 199 LYS A C 1
ATOM 1510 O O . LYS A 1 199 ? 4.853 17.232 8.501 1.00 74.94 199 LYS A O 1
ATOM 1515 N N . PHE A 1 200 ? 2.850 16.833 7.552 1.00 77.62 200 PHE A N 1
ATOM 1516 C CA . PHE A 1 200 ? 3.246 15.627 6.824 1.00 77.62 200 PHE A CA 1
ATOM 1517 C C . PHE A 1 200 ? 3.591 15.835 5.346 1.00 77.62 200 PHE A C 1
ATOM 1519 O O . PHE A 1 200 ? 4.026 14.874 4.717 1.00 77.62 200 PHE A O 1
ATOM 1526 N N . ASP A 1 201 ? 3.440 17.053 4.815 1.00 75.00 201 ASP A N 1
ATOM 1527 C CA . ASP A 1 201 ? 3.526 17.336 3.371 1.00 75.00 201 ASP A CA 1
ATOM 1528 C C . ASP A 1 201 ? 2.587 16.422 2.558 1.00 75.00 201 ASP A C 1
ATOM 1530 O O . ASP A 1 201 ? 2.961 15.758 1.592 1.00 75.00 201 ASP A O 1
ATOM 1534 N N . ALA A 1 202 ? 1.354 16.286 3.054 1.00 66.94 202 ALA A N 1
ATOM 1535 C CA . ALA A 1 202 ? 0.421 15.277 2.585 1.00 66.94 202 ALA A CA 1
ATOM 1536 C C . ALA A 1 202 ? -0.360 15.717 1.342 1.00 66.94 202 ALA A C 1
ATOM 1538 O O . ALA A 1 202 ? -0.971 16.787 1.320 1.00 66.94 202 ALA A O 1
ATOM 1539 N N . PHE A 1 203 ? -0.433 14.823 0.352 1.00 65.44 203 PHE A N 1
ATOM 1540 C CA . PHE A 1 203 ? -1.274 14.970 -0.833 1.00 65.44 203 PHE A CA 1
ATOM 1541 C C . PHE A 1 203 ? -2.247 13.789 -0.919 1.00 65.44 203 PHE A C 1
ATOM 1543 O O . PHE A 1 203 ? -1.843 12.644 -0.749 1.00 65.44 203 PHE A O 1
ATOM 1550 N N . VAL A 1 204 ? -3.531 14.048 -1.190 1.00 63.34 204 VAL A N 1
ATOM 1551 C CA . VAL A 1 204 ? -4.628 13.065 -1.006 1.00 63.34 204 VAL A CA 1
ATOM 1552 C C . VAL A 1 204 ? -4.497 11.818 -1.892 1.00 63.34 204 VAL A C 1
ATOM 1554 O O . VAL A 1 204 ? -5.164 10.821 -1.654 1.00 63.34 204 VAL A O 1
ATOM 1557 N N . PHE A 1 205 ? -3.631 11.836 -2.904 1.00 74.62 205 PHE A N 1
ATOM 1558 C CA . PHE A 1 205 ? -3.490 10.732 -3.852 1.00 74.62 205 PHE A CA 1
ATOM 1559 C C . PHE A 1 205 ? -2.447 9.682 -3.457 1.00 74.62 205 PHE A C 1
ATOM 1561 O O . PHE A 1 205 ? -2.377 8.660 -4.131 1.00 74.62 205 PHE A O 1
ATOM 1568 N N . ARG A 1 206 ? -1.640 9.911 -2.410 1.00 85.31 206 ARG A N 1
ATOM 1569 C CA . ARG A 1 206 ? -0.585 8.993 -1.941 1.00 85.31 206 ARG A CA 1
ATOM 1570 C C . ARG A 1 206 ? -0.453 9.024 -0.425 1.00 85.31 206 ARG A C 1
ATOM 1572 O O . ARG A 1 206 ? -0.847 9.990 0.226 1.00 85.31 206 ARG A O 1
ATOM 1579 N N . ILE A 1 207 ? 0.167 7.990 0.131 1.00 89.81 207 ILE A N 1
ATOM 1580 C CA . ILE A 1 207 ? 0.623 8.039 1.520 1.00 89.81 207 ILE A CA 1
ATOM 1581 C C . ILE A 1 207 ? 1.792 9.028 1.629 1.00 89.81 207 ILE A C 1
ATOM 1583 O O . ILE A 1 207 ? 2.736 8.944 0.841 1.00 89.81 207 ILE A O 1
ATOM 1587 N N . PRO A 1 208 ? 1.784 9.958 2.602 1.00 89.88 208 PRO A N 1
ATOM 1588 C CA . PRO A 1 208 ? 2.904 10.869 2.790 1.00 89.88 208 PRO A CA 1
ATOM 1589 C C . PRO A 1 208 ? 4.185 10.114 3.147 1.00 89.88 208 PRO A C 1
ATOM 1591 O O . PRO A 1 208 ? 4.167 9.214 3.987 1.00 89.88 208 PRO A O 1
ATOM 1594 N N . LYS A 1 209 ? 5.318 10.538 2.580 1.00 90.44 209 LYS A N 1
ATOM 1595 C CA . LYS A 1 209 ? 6.643 9.927 2.806 1.00 90.44 209 LYS A CA 1
ATOM 1596 C C . LYS A 1 209 ? 6.966 9.744 4.281 1.00 90.44 209 LYS A C 1
ATOM 1598 O O . LYS A 1 209 ? 7.440 8.694 4.688 1.00 90.44 209 LYS A O 1
ATOM 1603 N N . LYS A 1 210 ? 6.642 10.755 5.093 1.00 92.31 210 LYS A N 1
ATOM 1604 C CA . LYS A 1 210 ? 6.864 10.715 6.538 1.00 92.31 210 LYS A CA 1
ATOM 1605 C C . LYS A 1 210 ? 6.123 9.566 7.217 1.00 92.31 210 LYS A C 1
ATOM 1607 O O . LYS A 1 210 ? 6.650 9.053 8.182 1.00 92.31 210 LYS A O 1
ATOM 1612 N N . ILE A 1 211 ? 4.948 9.157 6.729 1.00 94.75 211 ILE A N 1
ATOM 1613 C CA . ILE A 1 211 ? 4.237 7.966 7.222 1.00 94.75 211 ILE A CA 1
ATOM 1614 C C . ILE A 1 211 ? 4.830 6.701 6.618 1.00 94.75 211 ILE A C 1
ATOM 1616 O O . ILE A 1 211 ? 5.063 5.741 7.342 1.00 94.75 211 ILE A O 1
ATOM 1620 N N . LEU A 1 212 ? 5.093 6.703 5.309 1.00 92.81 212 LEU A N 1
ATOM 1621 C CA . LEU A 1 212 ? 5.663 5.549 4.623 1.00 92.81 212 LEU A CA 1
ATOM 1622 C C . LEU A 1 212 ? 6.971 5.103 5.302 1.00 92.81 212 LEU A C 1
ATOM 1624 O O . LEU A 1 212 ? 7.141 3.921 5.571 1.00 92.81 212 LEU A O 1
ATOM 1628 N N . TYR A 1 213 ? 7.852 6.044 5.649 1.00 92.38 213 TYR A N 1
ATOM 1629 C CA . TYR A 1 213 ? 9.196 5.777 6.191 1.00 92.38 213 TYR A CA 1
ATOM 1630 C C . TYR A 1 213 ? 9.192 5.561 7.712 1.00 92.38 213 TYR A C 1
ATOM 1632 O O . TYR A 1 213 ? 10.247 5.325 8.313 1.00 92.38 213 TYR A O 1
ATOM 1640 N N . ALA A 1 214 ? 8.019 5.659 8.340 1.00 94.94 214 ALA A N 1
ATOM 1641 C CA . ALA A 1 214 ? 7.887 5.671 9.783 1.00 94.94 214 ALA A CA 1
ATOM 1642 C C . ALA A 1 214 ? 8.019 4.283 10.423 1.00 94.94 214 ALA A C 1
ATOM 1644 O O . ALA A 1 214 ? 7.793 3.258 9.767 1.00 94.94 214 ALA A O 1
ATOM 1645 N N . PRO A 1 215 ? 8.315 4.248 11.735 1.00 95.56 215 PRO A N 1
ATOM 1646 C CA . PRO A 1 215 ? 8.127 3.069 12.564 1.00 95.56 215 PRO A CA 1
ATOM 1647 C C . PRO A 1 215 ? 6.700 2.519 12.510 1.00 95.56 215 PRO A C 1
ATOM 1649 O O . PRO A 1 215 ? 5.727 3.239 12.252 1.00 95.56 215 PRO A O 1
ATOM 1652 N N . LYS A 1 216 ? 6.587 1.224 12.810 1.00 95.44 216 LYS A N 1
ATOM 1653 C CA . LYS A 1 216 ? 5.349 0.440 12.734 1.00 95.44 216 LYS A CA 1
ATOM 1654 C C . LYS A 1 216 ? 4.185 1.099 13.488 1.00 95.44 216 LYS A C 1
ATOM 1656 O O . LYS A 1 216 ? 3.064 1.091 12.995 1.00 95.44 216 LYS A O 1
ATOM 1661 N N . GLU A 1 217 ? 4.437 1.718 14.636 1.00 96.31 217 GLU A N 1
ATOM 1662 C CA . GLU A 1 217 ? 3.431 2.383 15.469 1.00 96.31 217 GLU A CA 1
ATOM 1663 C C . GLU A 1 217 ? 2.779 3.606 14.799 1.00 96.31 217 GLU A C 1
ATOM 1665 O O . GLU A 1 217 ? 1.567 3.788 14.912 1.00 96.31 217 GLU A O 1
ATOM 1670 N N . TYR A 1 218 ? 3.534 4.402 14.035 1.00 97.06 218 TYR A N 1
ATOM 1671 C CA . TYR A 1 218 ? 2.987 5.540 13.284 1.00 97.06 218 TYR A CA 1
ATOM 1672 C C . TYR A 1 218 ? 2.162 5.060 12.093 1.00 97.06 218 TYR A C 1
ATOM 1674 O O . TYR A 1 218 ? 1.097 5.612 11.816 1.00 97.06 218 TYR A O 1
ATOM 1682 N N . VAL A 1 219 ? 2.628 4.008 11.411 1.00 96.94 219 VAL A N 1
ATOM 1683 C CA . VAL A 1 219 ? 1.883 3.385 10.310 1.00 96.94 219 VAL A CA 1
ATOM 1684 C C . VAL A 1 219 ? 0.573 2.788 10.827 1.00 96.94 219 VAL A C 1
ATOM 1686 O O . VAL A 1 219 ? -0.481 3.013 10.232 1.00 96.94 219 VAL A O 1
ATOM 1689 N N . ALA A 1 220 ? 0.612 2.084 11.962 1.00 97.19 220 ALA A N 1
ATOM 1690 C CA . ALA A 1 220 ? -0.571 1.514 12.599 1.00 97.19 220 ALA A CA 1
ATOM 1691 C C . ALA A 1 220 ? -1.571 2.606 12.989 1.00 97.19 220 ALA A C 1
ATOM 1693 O O . ALA A 1 220 ? -2.759 2.489 12.698 1.00 97.19 220 ALA A O 1
ATOM 1694 N N . ALA A 1 221 ? -1.099 3.698 13.589 1.00 96.06 221 ALA A N 1
ATOM 1695 C CA . ALA A 1 221 ? -1.944 4.825 13.955 1.00 96.06 221 ALA A CA 1
ATOM 1696 C C . ALA A 1 221 ? -2.558 5.520 12.735 1.00 96.06 221 ALA A C 1
ATOM 1698 O O . ALA A 1 221 ? -3.762 5.781 12.731 1.00 96.06 221 ALA A O 1
ATOM 1699 N N . TYR A 1 222 ? -1.777 5.738 11.673 1.00 96.25 222 TYR A N 1
ATOM 1700 C CA . TYR A 1 222 ? -2.289 6.254 10.405 1.00 96.25 222 TYR A CA 1
ATOM 1701 C C . TYR A 1 222 ? -3.391 5.358 9.833 1.00 96.25 222 TYR A C 1
ATOM 1703 O O . TYR A 1 222 ? -4.477 5.848 9.524 1.00 96.25 222 TYR A O 1
ATOM 1711 N N . LEU A 1 223 ? -3.152 4.045 9.735 1.00 96.38 223 LEU A N 1
ATOM 1712 C CA . LEU A 1 223 ? -4.143 3.086 9.242 1.00 96.38 223 LEU A CA 1
ATOM 1713 C C . LEU A 1 223 ? -5.392 3.072 10.128 1.00 96.38 223 LEU A C 1
ATOM 1715 O O . LEU A 1 223 ? -6.506 3.117 9.614 1.00 96.38 223 LEU A O 1
ATOM 1719 N N . ARG A 1 224 ? -5.231 3.095 11.454 1.00 94.31 224 ARG A N 1
ATOM 1720 C CA . ARG A 1 224 ? -6.345 3.185 12.406 1.00 94.31 224 ARG A CA 1
ATOM 1721 C C . ARG A 1 224 ? -7.202 4.418 12.140 1.00 94.31 224 ARG A C 1
ATOM 1723 O O . ARG A 1 224 ? -8.420 4.303 12.068 1.00 94.31 224 ARG A O 1
ATOM 1730 N N . GLY A 1 225 ? -6.570 5.578 11.974 1.00 90.94 225 GLY A N 1
ATOM 1731 C CA . GLY A 1 225 ? -7.252 6.825 11.647 1.00 90.94 225 GLY A CA 1
ATOM 1732 C C . GLY A 1 225 ? -7.948 6.778 10.291 1.00 90.94 225 GLY A C 1
ATOM 1733 O O . GLY A 1 225 ? -9.096 7.197 10.176 1.00 90.94 225 GLY A O 1
ATOM 1734 N N . TYR A 1 226 ? -7.278 6.227 9.276 1.00 92.62 226 TYR A N 1
ATOM 1735 C CA . TYR A 1 226 ? -7.827 6.092 7.929 1.00 92.62 226 TYR A CA 1
ATOM 1736 C C . TYR A 1 226 ? -9.101 5.251 7.932 1.00 92.62 226 TYR A C 1
ATOM 1738 O O . TYR A 1 226 ? -10.144 5.685 7.454 1.00 92.62 226 TYR A O 1
ATOM 1746 N N . PHE A 1 227 ? -9.056 4.074 8.549 1.00 91.25 227 PHE A N 1
ATOM 1747 C CA . PHE A 1 227 ? -10.239 3.237 8.670 1.00 91.25 227 PHE A CA 1
ATOM 1748 C C . PHE A 1 227 ? -11.302 3.894 9.579 1.00 91.25 227 PHE A C 1
ATOM 1750 O O . PHE A 1 227 ? -12.481 3.875 9.230 1.00 91.25 227 PHE A O 1
ATOM 1757 N N . ASP A 1 228 ? -10.950 4.583 10.667 1.00 84.69 228 ASP A N 1
ATOM 1758 C CA . ASP A 1 228 ? -11.939 5.325 11.478 1.00 84.69 228 ASP A CA 1
ATOM 1759 C C . ASP A 1 228 ? -12.703 6.398 10.675 1.00 84.69 228 ASP A C 1
ATOM 1761 O O . ASP A 1 228 ? -13.887 6.627 10.909 1.00 84.69 228 ASP A O 1
ATOM 1765 N N . GLY A 1 229 ? -12.049 7.039 9.702 1.00 71.62 229 GLY A N 1
ATOM 1766 C CA . GLY A 1 229 ? -12.666 8.086 8.889 1.00 71.62 229 GLY A CA 1
ATOM 1767 C C . GLY A 1 229 ? -13.714 7.582 7.893 1.00 71.62 229 GLY A C 1
ATOM 1768 O O . GLY A 1 229 ? -14.686 8.284 7.643 1.00 71.62 229 GLY A O 1
ATOM 1769 N N . GLY A 1 230 ? -13.546 6.387 7.316 1.00 67.88 230 GLY A N 1
ATOM 1770 C CA . GLY A 1 230 ? -14.342 5.958 6.154 1.00 67.88 230 GLY A CA 1
ATOM 1771 C C . GLY A 1 230 ? -14.640 4.466 6.051 1.00 67.88 230 GLY A C 1
ATOM 1772 O O . GLY A 1 230 ? -14.941 3.985 4.956 1.00 67.88 230 GLY A O 1
ATOM 1773 N N . THR A 1 231 ? -14.550 3.713 7.152 1.00 78.12 231 THR A N 1
ATOM 1774 C CA . THR A 1 231 ? -14.831 2.272 7.102 1.00 78.12 231 THR A CA 1
ATOM 1775 C C . THR A 1 231 ? -16.308 1.975 6.899 1.00 78.12 231 THR A C 1
ATOM 1777 O O . THR A 1 231 ? -17.182 2.515 7.578 1.00 78.12 231 THR A O 1
ATOM 1780 N N . ARG A 1 232 ? -16.577 1.010 6.020 1.00 75.56 232 ARG A N 1
ATOM 1781 C CA . ARG A 1 232 ? -17.847 0.289 5.960 1.00 75.56 232 ARG A CA 1
ATOM 1782 C C . ARG A 1 232 ? -17.632 -1.129 6.469 1.00 75.56 232 ARG A C 1
ATOM 1784 O O . ARG A 1 232 ? -16.674 -1.804 6.086 1.00 75.56 232 ARG A O 1
ATOM 1791 N N . PHE A 1 233 ? -18.534 -1.566 7.337 1.00 72.81 233 PHE A N 1
ATOM 1792 C CA . PHE A 1 233 ? -18.515 -2.909 7.897 1.00 72.81 233 PHE A CA 1
ATOM 1793 C C . PHE A 1 233 ? -19.543 -3.777 7.205 1.00 72.81 233 PHE A C 1
ATOM 1795 O O . PHE A 1 233 ? -20.719 -3.426 7.098 1.00 72.81 233 PHE A O 1
ATOM 1802 N N . HIS A 1 234 ? -19.091 -4.945 6.782 1.00 71.38 234 HIS A N 1
ATOM 1803 C CA . HIS A 1 234 ? -19.954 -6.031 6.366 1.00 71.38 234 HIS A CA 1
ATOM 1804 C C . HIS A 1 234 ? -19.642 -7.247 7.238 1.00 71.38 234 HIS A C 1
ATOM 1806 O O . HIS A 1 234 ? -18.525 -7.388 7.730 1.00 71.38 234 HIS A O 1
ATOM 1812 N N . LEU A 1 235 ? -20.608 -8.159 7.378 1.00 68.44 235 LEU A N 1
ATOM 1813 C CA . LEU A 1 235 ? -20.483 -9.382 8.192 1.00 68.44 235 LEU A CA 1
ATOM 1814 C C . LEU A 1 235 ? -19.248 -10.245 7.859 1.00 68.44 235 LEU A C 1
ATOM 1816 O O . LEU A 1 235 ? -18.872 -11.117 8.636 1.00 68.44 235 LEU A O 1
ATOM 1820 N N . ASN A 1 236 ? -18.639 -10.038 6.691 1.00 78.88 236 ASN A N 1
ATOM 1821 C CA . ASN A 1 236 ? -17.535 -10.833 6.169 1.00 78.88 236 ASN A CA 1
ATOM 1822 C C . ASN A 1 236 ? -16.313 -10.021 5.710 1.00 78.88 236 ASN A C 1
ATOM 1824 O O . ASN A 1 236 ? -15.394 -10.620 5.155 1.00 78.88 236 ASN A O 1
ATOM 1828 N N . ARG A 1 237 ? -16.305 -8.689 5.862 1.00 85.88 237 ARG A N 1
ATOM 1829 C CA . ARG A 1 237 ? -15.186 -7.845 5.410 1.00 85.88 237 ARG A CA 1
ATOM 1830 C C . ARG A 1 237 ? -15.172 -6.461 6.051 1.00 85.88 237 ARG A C 1
ATOM 1832 O O . ARG A 1 237 ? -16.219 -5.901 6.383 1.00 85.88 237 ARG A O 1
ATOM 1839 N N . ILE A 1 238 ? -13.976 -5.894 6.122 1.00 89.56 238 ILE A N 1
ATOM 1840 C CA . ILE A 1 238 ? -13.708 -4.494 6.452 1.00 89.56 238 ILE A CA 1
ATOM 1841 C C . ILE A 1 238 ? -13.331 -3.787 5.153 1.00 89.56 238 ILE A C 1
ATOM 1843 O O . ILE A 1 238 ? -12.482 -4.285 4.413 1.00 89.56 238 ILE A O 1
ATOM 1847 N N . THR A 1 239 ? -13.956 -2.648 4.858 1.00 90.00 239 THR A N 1
ATOM 1848 C CA . THR A 1 239 ? -13.651 -1.890 3.637 1.00 90.00 239 THR A CA 1
ATOM 1849 C C . THR A 1 239 ? -13.422 -0.417 3.920 1.00 90.00 239 THR A C 1
ATOM 1851 O O . THR A 1 239 ? -14.192 0.162 4.682 1.00 90.00 239 THR A O 1
ATOM 1854 N N . ALA A 1 240 ? -12.444 0.199 3.260 1.00 90.56 240 ALA A N 1
ATOM 1855 C CA . ALA A 1 240 ? -12.206 1.641 3.306 1.00 90.56 240 ALA A CA 1
ATOM 1856 C C . ALA A 1 240 ? -12.074 2.217 1.890 1.00 90.56 240 ALA A C 1
ATOM 1858 O O . ALA A 1 240 ? -11.454 1.613 1.014 1.00 90.56 240 ALA A O 1
ATOM 1859 N N . THR A 1 241 ? -12.665 3.386 1.653 1.00 88.12 241 THR A N 1
ATOM 1860 C CA . THR A 1 241 ? -12.699 4.018 0.327 1.00 88.12 241 THR A CA 1
ATOM 1861 C C . THR A 1 241 ? -11.434 4.818 0.027 1.00 88.12 241 THR A C 1
ATOM 1863 O O . THR A 1 241 ? -11.022 5.648 0.837 1.00 88.12 241 THR A O 1
ATOM 1866 N N . ALA A 1 242 ? -10.902 4.677 -1.184 1.00 86.81 242 ALA A N 1
ATOM 1867 C CA . ALA A 1 242 ? -9.765 5.422 -1.710 1.00 86.81 242 ALA A CA 1
ATOM 1868 C C . ALA A 1 242 ? -10.153 6.215 -2.976 1.00 86.81 242 ALA A C 1
ATOM 1870 O O . ALA A 1 242 ? -10.770 5.681 -3.900 1.00 86.81 242 ALA A O 1
ATOM 1871 N N . ALA A 1 243 ? -9.760 7.491 -3.034 1.00 82.31 243 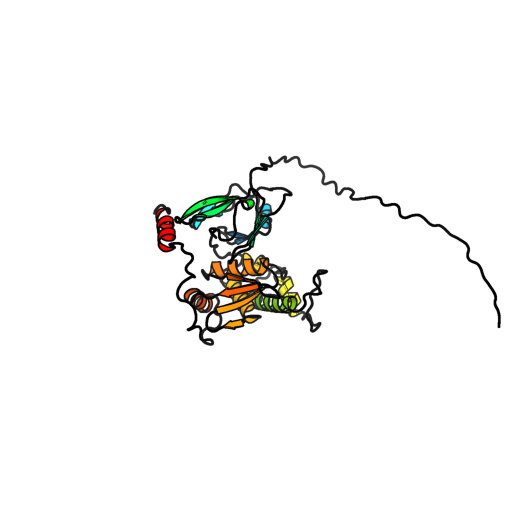ALA A N 1
ATOM 1872 C CA . ALA A 1 243 ? -10.082 8.397 -4.139 1.00 82.31 243 ALA A CA 1
ATOM 1873 C C . ALA A 1 243 ? -9.376 8.036 -5.453 1.00 82.31 243 ALA A C 1
ATOM 1875 O O . ALA A 1 243 ? -9.850 8.388 -6.531 1.00 82.31 243 ALA A O 1
ATOM 1876 N N . CYS A 1 244 ? -8.243 7.341 -5.378 1.00 82.81 244 CYS A N 1
ATOM 1877 C CA . CYS A 1 244 ? -7.514 6.849 -6.538 1.00 82.81 244 CYS A CA 1
ATOM 1878 C C . CYS A 1 244 ? -6.861 5.495 -6.246 1.00 82.81 244 CYS A C 1
ATOM 1880 O O . CYS A 1 244 ? -6.761 5.057 -5.094 1.00 82.81 244 CYS A O 1
ATOM 1882 N N . ARG A 1 245 ? -6.405 4.832 -7.312 1.00 85.19 245 ARG A N 1
ATOM 1883 C CA . ARG A 1 245 ? -5.800 3.503 -7.223 1.00 85.19 245 ARG A CA 1
ATOM 1884 C C . ARG A 1 245 ? -4.428 3.542 -6.562 1.00 85.19 245 ARG A C 1
ATOM 1886 O O . ARG A 1 245 ? -4.069 2.593 -5.878 1.00 85.19 245 ARG A O 1
ATOM 1893 N N . GLU A 1 246 ? -3.675 4.623 -6.742 1.00 87.75 246 GLU A N 1
ATOM 1894 C CA . GLU A 1 246 ? -2.369 4.800 -6.116 1.00 87.75 246 GLU A CA 1
ATOM 1895 C C . GLU A 1 246 ? -2.482 4.852 -4.592 1.00 87.75 246 GLU A C 1
ATOM 1897 O O . GLU A 1 246 ? -1.770 4.120 -3.911 1.00 87.75 246 GLU A O 1
ATOM 1902 N N . LEU A 1 247 ? -3.427 5.632 -4.056 1.00 89.62 247 LEU A N 1
ATOM 1903 C CA . LEU A 1 247 ? -3.691 5.659 -2.619 1.00 89.62 247 LEU A CA 1
ATOM 1904 C C . LEU A 1 247 ? -4.134 4.279 -2.117 1.00 89.62 247 LEU A C 1
ATOM 1906 O O . LEU A 1 247 ? -3.639 3.818 -1.094 1.00 89.62 247 LEU A O 1
ATOM 1910 N N . ALA A 1 248 ? -5.035 3.603 -2.843 1.00 91.75 248 ALA A N 1
ATOM 1911 C CA . ALA A 1 248 ? -5.472 2.252 -2.487 1.00 91.75 248 ALA A CA 1
ATOM 1912 C C . ALA A 1 248 ? -4.291 1.267 -2.436 1.00 91.75 248 ALA A C 1
ATOM 1914 O O . ALA A 1 248 ? -4.159 0.511 -1.478 1.00 91.75 248 ALA A O 1
ATOM 1915 N N . SER A 1 249 ? -3.406 1.317 -3.436 1.00 91.94 249 SER A N 1
ATOM 1916 C CA . SER A 1 249 ? -2.196 0.495 -3.513 1.00 91.94 249 SER A CA 1
ATOM 1917 C C . SER A 1 249 ? -1.228 0.790 -2.373 1.00 91.94 249 SER A C 1
ATOM 1919 O O . SER A 1 249 ? -0.686 -0.143 -1.785 1.00 91.94 249 SER A O 1
ATOM 1921 N N . ASP A 1 250 ? -1.012 2.061 -2.033 1.00 93.88 250 ASP A N 1
ATOM 1922 C CA . ASP A 1 250 ? -0.153 2.421 -0.907 1.00 93.88 250 ASP A CA 1
ATOM 1923 C C . ASP A 1 250 ? -0.756 1.925 0.426 1.00 93.88 250 ASP A C 1
ATOM 1925 O O . ASP A 1 250 ? -0.029 1.404 1.265 1.00 93.88 250 ASP A O 1
ATOM 1929 N N . ILE A 1 251 ? -2.078 2.014 0.623 1.00 94.94 251 ILE A N 1
ATOM 1930 C CA . ILE A 1 251 ? -2.751 1.492 1.830 1.00 94.94 251 ILE A CA 1
ATOM 1931 C C . ILE A 1 251 ? -2.604 -0.028 1.927 1.00 94.94 251 ILE A C 1
ATOM 1933 O O . ILE A 1 251 ? -2.275 -0.536 2.997 1.00 94.94 251 ILE A O 1
ATOM 1937 N N . VAL A 1 252 ? -2.812 -0.757 0.824 1.00 95.12 252 VAL A N 1
ATOM 1938 C CA . VAL A 1 252 ? -2.584 -2.210 0.788 1.00 95.12 252 VAL A CA 1
ATOM 1939 C C . VAL A 1 252 ? -1.118 -2.531 1.087 1.00 95.12 252 VAL A C 1
ATOM 1941 O O . VAL A 1 252 ? -0.839 -3.449 1.856 1.00 95.12 252 VAL A O 1
ATOM 1944 N N . TYR A 1 253 ? -0.169 -1.750 0.563 1.00 94.00 253 TYR A N 1
ATOM 1945 C CA . TYR A 1 253 ? 1.245 -1.893 0.913 1.00 94.00 253 TYR A CA 1
ATOM 1946 C C . TYR A 1 253 ? 1.485 -1.709 2.420 1.00 94.00 253 TYR A C 1
ATOM 1948 O O . TYR A 1 253 ? 2.152 -2.541 3.030 1.00 94.00 253 TYR A O 1
ATOM 1956 N N . LEU A 1 254 ? 0.911 -0.671 3.040 1.00 95.69 254 LEU A N 1
ATOM 1957 C CA . LEU A 1 254 ? 1.038 -0.451 4.482 1.00 95.69 254 LEU A CA 1
ATOM 1958 C C . LEU A 1 254 ? 0.432 -1.602 5.297 1.00 95.69 254 LEU A C 1
ATOM 1960 O O . LEU A 1 254 ? 1.050 -2.029 6.265 1.00 95.69 254 LEU A O 1
ATOM 1964 N N . LEU A 1 255 ? -0.730 -2.137 4.905 1.00 95.56 255 LEU A N 1
ATOM 1965 C CA . LEU A 1 255 ? -1.348 -3.306 5.551 1.00 95.56 255 LEU A CA 1
ATOM 1966 C C . LEU A 1 255 ? -0.451 -4.550 5.455 1.00 95.56 255 LEU A C 1
ATOM 1968 O O . LEU A 1 255 ? -0.291 -5.279 6.436 1.00 95.56 255 LEU A O 1
ATOM 1972 N N . ASN A 1 256 ? 0.220 -4.746 4.317 1.00 92.75 256 ASN A N 1
ATOM 1973 C CA . ASN A 1 256 ? 1.161 -5.849 4.129 1.00 92.75 256 ASN A CA 1
ATOM 1974 C C . ASN A 1 256 ? 2.370 -5.788 5.081 1.00 92.75 256 ASN A C 1
ATOM 1976 O O . ASN A 1 256 ? 2.923 -6.842 5.397 1.00 92.75 256 ASN A O 1
ATOM 1980 N N . LEU A 1 257 ? 2.752 -4.608 5.596 1.00 92.38 257 LEU A N 1
ATOM 1981 C CA . LEU A 1 257 ? 3.797 -4.479 6.632 1.00 92.38 257 LEU A CA 1
ATOM 1982 C C . LEU A 1 257 ? 3.402 -5.135 7.967 1.00 92.38 257 LEU A C 1
ATOM 1984 O O . LEU A 1 257 ? 4.263 -5.423 8.796 1.00 92.38 257 LEU A O 1
ATOM 1988 N N . PHE A 1 258 ? 2.106 -5.373 8.170 1.00 93.44 258 PHE A N 1
ATOM 1989 C CA . PHE A 1 258 ? 1.531 -6.086 9.315 1.00 93.44 258 PHE A CA 1
ATOM 1990 C C . PHE A 1 258 ? 1.089 -7.502 8.943 1.00 93.44 258 PHE A C 1
ATOM 1992 O O . PHE A 1 258 ? 0.365 -8.145 9.697 1.00 93.44 258 PHE A O 1
ATOM 1999 N N . GLU A 1 259 ? 1.496 -7.974 7.762 1.00 91.50 259 GLU A N 1
ATOM 2000 C CA . GLU A 1 259 ? 1.063 -9.243 7.191 1.00 91.50 259 GLU A CA 1
ATOM 2001 C C . GLU A 1 259 ? -0.466 -9.378 7.083 1.00 91.50 259 GLU A C 1
ATOM 2003 O O . GLU A 1 259 ? -1.011 -10.464 7.289 1.00 91.50 259 GLU A O 1
ATOM 2008 N N . ILE A 1 260 ? -1.151 -8.272 6.788 1.00 92.81 260 ILE A N 1
ATOM 2009 C CA . ILE A 1 260 ? -2.593 -8.229 6.550 1.00 92.81 260 ILE A CA 1
ATOM 2010 C C . ILE A 1 260 ? -2.804 -8.171 5.042 1.00 92.81 260 ILE A C 1
ATOM 2012 O O . ILE A 1 260 ? -2.454 -7.177 4.402 1.00 92.81 260 ILE A O 1
ATOM 2016 N N . ASN A 1 261 ? -3.382 -9.227 4.474 1.00 91.81 261 ASN A N 1
ATOM 2017 C CA . ASN A 1 261 ? -3.702 -9.265 3.054 1.00 91.81 261 ASN A CA 1
ATOM 2018 C C . ASN A 1 261 ? -4.972 -8.451 2.782 1.00 91.81 261 ASN A C 1
ATOM 2020 O O . ASN A 1 261 ? -5.990 -8.589 3.466 1.00 91.81 261 ASN A O 1
ATOM 2024 N N . ALA A 1 262 ? -4.912 -7.608 1.756 1.00 92.81 262 ALA A N 1
ATOM 2025 C CA . ALA A 1 262 ? -6.026 -6.779 1.332 1.00 92.81 262 ALA A CA 1
ATOM 2026 C C . ALA A 1 262 ? -6.091 -6.681 -0.194 1.00 92.81 262 ALA A C 1
ATOM 2028 O O . ALA A 1 262 ? -5.081 -6.799 -0.890 1.00 92.81 262 ALA A O 1
ATOM 2029 N N . GLU A 1 263 ? -7.298 -6.439 -0.692 1.00 92.81 263 GLU A N 1
ATOM 2030 C CA . GLU A 1 263 ? -7.608 -6.331 -2.115 1.00 92.81 263 GLU A CA 1
ATOM 2031 C C . GLU A 1 263 ? -8.135 -4.931 -2.450 1.00 92.81 263 GLU A C 1
ATOM 2033 O O . GLU A 1 263 ? -8.720 -4.248 -1.613 1.00 92.81 263 GLU A O 1
ATOM 2038 N N . ILE A 1 264 ? -7.961 -4.509 -3.695 1.00 91.69 264 ILE A N 1
ATOM 2039 C CA . ILE A 1 264 ? -8.454 -3.264 -4.265 1.00 91.69 264 ILE A CA 1
ATOM 2040 C C . ILE A 1 264 ? -9.596 -3.620 -5.204 1.00 91.69 264 ILE A C 1
ATOM 2042 O O . ILE A 1 264 ? -9.407 -4.233 -6.253 1.00 91.69 264 ILE A O 1
ATOM 2046 N N . THR A 1 265 ? -10.789 -3.157 -4.866 1.00 88.94 265 THR A N 1
ATOM 2047 C CA . THR A 1 265 ? -11.964 -3.286 -5.725 1.00 88.94 265 THR A CA 1
ATOM 2048 C C . THR A 1 265 ? -12.326 -1.933 -6.322 1.00 88.94 265 THR A C 1
ATOM 2050 O O . THR A 1 265 ? -12.119 -0.882 -5.717 1.00 88.94 265 THR A O 1
ATOM 2053 N N . THR A 1 266 ? -12.828 -1.942 -7.556 1.00 82.25 266 THR A N 1
ATOM 2054 C CA . THR A 1 266 ? -13.339 -0.724 -8.200 1.00 82.25 266 THR A CA 1
ATOM 2055 C C . THR A 1 266 ? -14.821 -0.585 -7.879 1.00 82.25 266 THR A C 1
ATOM 2057 O O . THR A 1 266 ? -15.577 -1.548 -7.997 1.00 82.25 266 THR A O 1
ATOM 2060 N N . THR A 1 267 ? -15.240 0.615 -7.495 1.00 77.69 267 THR A N 1
ATOM 2061 C CA . THR A 1 267 ? -16.646 0.971 -7.283 1.00 77.69 267 THR A CA 1
ATOM 2062 C C . THR A 1 267 ? -17.094 1.971 -8.346 1.00 77.69 267 THR A C 1
ATOM 2064 O O . THR A 1 267 ? -16.283 2.478 -9.118 1.00 77.69 267 THR A O 1
ATOM 2067 N N . LEU A 1 268 ? -18.390 2.291 -8.387 1.00 69.69 268 LEU A N 1
ATOM 2068 C CA . LEU A 1 268 ? -18.934 3.286 -9.324 1.00 69.69 268 LEU A CA 1
ATOM 2069 C C . LEU A 1 268 ? -18.298 4.677 -9.174 1.00 69.69 268 LEU A C 1
ATOM 2071 O O . LEU A 1 268 ? -18.355 5.478 -10.101 1.00 69.69 268 LEU A O 1
ATOM 2075 N N . THR A 1 269 ? -17.733 4.974 -8.005 1.00 67.44 269 THR A N 1
ATOM 2076 C CA . THR A 1 269 ? -17.322 6.325 -7.618 1.00 67.44 269 THR A CA 1
ATOM 2077 C C . THR A 1 269 ? -15.843 6.423 -7.231 1.00 67.44 269 THR A C 1
ATOM 2079 O O . THR A 1 269 ? -15.365 7.518 -6.960 1.00 67.44 269 THR A O 1
ATOM 2082 N N . GLY A 1 270 ? -15.105 5.308 -7.192 1.00 77.75 270 GLY A N 1
ATOM 2083 C CA . GLY A 1 270 ? -13.699 5.279 -6.775 1.00 77.75 270 GLY A CA 1
ATOM 2084 C C . GLY A 1 270 ? -13.190 3.862 -6.521 1.00 77.75 270 GLY A C 1
ATOM 2085 O O . GLY A 1 270 ? -13.628 2.909 -7.167 1.00 77.75 270 GLY A O 1
ATOM 2086 N N . PHE A 1 271 ? -12.299 3.704 -5.546 1.00 86.38 271 PHE A N 1
ATOM 2087 C CA . PHE A 1 271 ? -11.709 2.418 -5.170 1.00 86.38 271 PHE A CA 1
ATOM 2088 C C . PHE A 1 271 ? -12.046 2.070 -3.719 1.00 86.38 271 PHE A C 1
ATOM 2090 O O . PHE A 1 271 ? -12.267 2.955 -2.896 1.00 86.38 271 PHE A O 1
ATOM 2097 N N . GLU A 1 272 ? -12.075 0.786 -3.392 1.00 90.38 272 GLU A N 1
ATOM 2098 C CA . GLU A 1 272 ? -12.216 0.295 -2.021 1.00 90.38 272 GLU A CA 1
ATOM 2099 C C . GLU A 1 272 ? -11.098 -0.698 -1.717 1.00 90.38 272 GLU A C 1
ATOM 2101 O O . GLU A 1 272 ? -10.885 -1.647 -2.472 1.00 90.38 272 GLU A O 1
ATOM 2106 N N . VAL A 1 273 ? -10.407 -0.479 -0.600 1.00 93.56 273 VAL A N 1
ATOM 2107 C CA . VAL A 1 273 ? -9.505 -1.458 0.008 1.00 93.56 273 VAL A CA 1
ATOM 2108 C C . VAL A 1 273 ? -10.346 -2.401 0.856 1.00 93.56 273 VAL A C 1
ATOM 2110 O O . VAL A 1 273 ? -11.136 -1.938 1.678 1.00 93.56 273 VAL A O 1
ATOM 2113 N N . VAL A 1 274 ? -10.188 -3.707 0.661 1.00 93.12 274 VAL A N 1
ATOM 2114 C CA . VAL A 1 274 ? -11.027 -4.757 1.243 1.00 93.12 274 VAL A CA 1
ATOM 2115 C C . VAL A 1 274 ? -10.163 -5.762 1.996 1.00 93.12 274 VAL A C 1
ATOM 2117 O O . VAL A 1 274 ? -9.292 -6.396 1.411 1.00 93.12 274 VAL A O 1
ATOM 2120 N N . ILE A 1 275 ? -10.458 -5.959 3.280 1.00 93.31 275 ILE A N 1
ATOM 2121 C CA . ILE A 1 275 ? -9.890 -7.021 4.120 1.00 93.31 275 ILE A CA 1
ATOM 2122 C C . ILE A 1 275 ? -11.009 -8.031 4.379 1.00 93.31 275 ILE A C 1
ATOM 2124 O O . ILE A 1 275 ? -12.030 -7.677 4.973 1.00 93.31 275 ILE A O 1
ATOM 2128 N N . SER A 1 276 ? -10.858 -9.270 3.905 1.00 90.19 276 SER A N 1
ATOM 2129 C CA . SER A 1 276 ? -11.929 -10.285 3.960 1.00 90.19 276 SER A CA 1
ATOM 2130 C C . SER A 1 276 ? -11.523 -11.626 4.582 1.00 90.19 276 SER A C 1
ATOM 2132 O O . SER A 1 276 ? -12.395 -12.397 4.996 1.00 90.19 276 SER A O 1
ATOM 2134 N N . GLY A 1 277 ? -10.219 -11.908 4.668 1.00 87.69 277 GLY A N 1
ATOM 2135 C CA . GLY A 1 277 ? -9.699 -13.087 5.349 1.00 87.69 277 GLY A CA 1
ATOM 2136 C C . GLY A 1 277 ? -9.896 -12.973 6.857 1.00 87.69 277 GLY A C 1
ATOM 2137 O O . GLY A 1 277 ? -9.668 -11.916 7.442 1.00 87.69 277 GLY A O 1
ATOM 2138 N N . ARG A 1 278 ? -10.331 -14.058 7.501 1.00 86.19 278 ARG A N 1
ATOM 2139 C CA . ARG A 1 278 ? -10.544 -14.072 8.955 1.00 86.19 278 ARG A CA 1
ATOM 2140 C C . ARG A 1 278 ? -9.257 -13.756 9.721 1.00 86.19 278 ARG A C 1
ATOM 2142 O O . ARG A 1 278 ? -9.272 -12.884 10.582 1.00 86.19 278 ARG A O 1
ATOM 2149 N N . ASP A 1 279 ? -8.157 -14.406 9.350 1.00 89.69 279 ASP A N 1
ATOM 2150 C CA . ASP A 1 279 ? -6.852 -14.191 9.980 1.00 89.69 279 ASP A CA 1
ATOM 2151 C C . ASP A 1 279 ? -6.352 -12.757 9.753 1.00 89.69 279 ASP A C 1
ATOM 2153 O O . ASP A 1 279 ? -5.783 -12.151 10.657 1.00 89.69 279 ASP A O 1
ATOM 2157 N N . ASP A 1 280 ? -6.613 -12.183 8.573 1.00 92.06 280 ASP A N 1
ATOM 2158 C CA . ASP A 1 280 ? -6.264 -10.797 8.250 1.00 92.06 280 ASP A CA 1
ATOM 2159 C C . ASP A 1 280 ? -7.081 -9.799 9.088 1.00 92.06 280 ASP A C 1
ATOM 2161 O O . ASP A 1 280 ? -6.535 -8.818 9.591 1.00 92.06 280 ASP A O 1
ATOM 2165 N N . ILE A 1 281 ? -8.379 -10.058 9.291 1.00 90.31 281 ILE A N 1
ATOM 2166 C CA . ILE A 1 281 ? -9.251 -9.252 10.161 1.00 90.31 281 ILE A CA 1
ATOM 2167 C C . ILE A 1 281 ? -8.794 -9.343 11.622 1.00 90.31 281 ILE A C 1
ATOM 2169 O O . ILE A 1 281 ? -8.744 -8.324 12.314 1.00 90.31 281 ILE A O 1
ATOM 2173 N N . ASP A 1 282 ? -8.441 -10.535 12.100 1.00 88.94 282 ASP A N 1
ATOM 2174 C CA . ASP A 1 282 ? -7.964 -10.725 13.470 1.00 88.94 282 ASP A CA 1
ATOM 2175 C C . ASP A 1 282 ? -6.615 -10.019 13.690 1.00 88.94 282 ASP A C 1
ATOM 2177 O O . ASP A 1 282 ? -6.465 -9.287 14.673 1.00 88.94 282 ASP A O 1
ATOM 2181 N N . ARG A 1 283 ? -5.677 -10.123 12.735 1.00 92.19 283 ARG A N 1
ATOM 2182 C CA . ARG A 1 283 ? -4.429 -9.338 12.733 1.00 92.19 283 ARG A CA 1
ATOM 2183 C C . ARG A 1 283 ? -4.709 -7.842 12.702 1.00 92.19 283 ARG A C 1
ATOM 2185 O O . ARG A 1 283 ? -4.123 -7.106 13.485 1.00 92.19 283 ARG A O 1
ATOM 2192 N N . PHE A 1 284 ? -5.641 -7.379 11.871 1.00 92.38 284 PHE A N 1
ATOM 2193 C CA . PHE A 1 284 ? -6.028 -5.968 11.816 1.00 92.38 284 PHE A CA 1
ATOM 2194 C C . PHE A 1 284 ? -6.532 -5.459 13.175 1.00 92.38 284 PHE A C 1
ATOM 2196 O O . PHE A 1 284 ? -6.124 -4.391 13.631 1.00 92.38 284 PHE A O 1
ATOM 2203 N N . ARG A 1 285 ? -7.345 -6.244 13.890 1.00 89.25 285 ARG A N 1
ATOM 2204 C CA . ARG A 1 285 ? -7.818 -5.887 15.241 1.00 89.25 285 ARG A CA 1
ATOM 2205 C C . ARG A 1 285 ? -6.700 -5.841 16.279 1.00 89.25 285 ARG A C 1
ATOM 2207 O O . ARG A 1 285 ? -6.770 -5.035 17.208 1.00 89.25 285 ARG A O 1
ATOM 2214 N N . GLN A 1 286 ? -5.704 -6.711 16.152 1.00 91.06 286 GLN A N 1
ATOM 2215 C CA . GLN A 1 286 ? -4.593 -6.818 17.097 1.00 91.06 286 GLN A CA 1
ATOM 2216 C C . GLN A 1 286 ? -3.521 -5.757 16.842 1.00 91.06 286 GLN A C 1
ATOM 2218 O O . GLN A 1 286 ? -3.185 -5.001 17.747 1.00 91.06 286 GLN A O 1
ATOM 2223 N N . GLU A 1 287 ? -3.038 -5.673 15.606 1.00 93.38 287 GLU A N 1
ATOM 2224 C CA . GLU A 1 287 ? -1.875 -4.881 15.207 1.00 93.38 287 GLU A CA 1
ATOM 2225 C C . GLU A 1 287 ? -2.214 -3.412 14.941 1.00 93.38 287 GLU A C 1
ATOM 2227 O O . GLU A 1 287 ? -1.475 -2.513 15.337 1.00 93.38 287 GLU A O 1
ATOM 2232 N N . ILE A 1 288 ? -3.355 -3.147 14.294 1.00 93.06 288 ILE A N 1
ATOM 2233 C CA . ILE A 1 288 ? -3.832 -1.776 14.049 1.00 93.06 288 ILE A CA 1
ATOM 2234 C C . ILE A 1 288 ? -4.628 -1.265 15.259 1.00 93.06 288 ILE A C 1
ATOM 22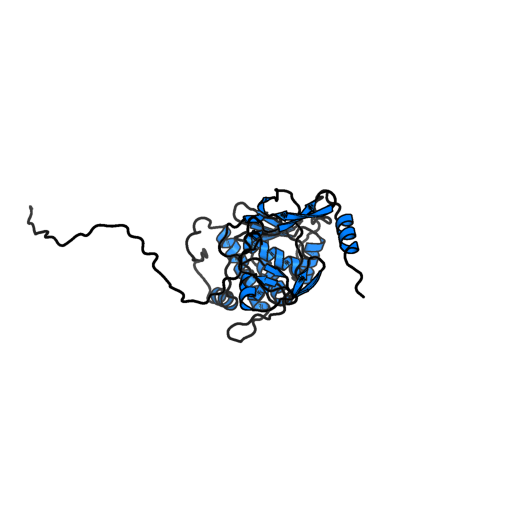36 O O . ILE A 1 288 ? -4.833 -0.063 15.424 1.00 93.06 288 ILE A O 1
ATOM 2240 N N . GLU A 1 289 ? -5.024 -2.163 16.165 1.00 87.44 289 GLU A N 1
ATOM 2241 C CA . GLU A 1 289 ? -5.845 -1.894 17.351 1.00 87.44 289 GLU A CA 1
ATOM 2242 C C . GLU A 1 289 ? -7.209 -1.274 17.031 1.00 87.44 289 GLU A C 1
ATOM 2244 O O . GLU A 1 289 ? -7.756 -0.478 17.797 1.00 87.44 289 GLU A O 1
ATOM 2249 N N . PHE A 1 290 ? -7.774 -1.638 15.886 1.00 80.31 290 PHE A N 1
ATOM 2250 C CA . PHE A 1 290 ? -9.077 -1.159 15.457 1.00 80.31 290 PHE A CA 1
ATOM 2251 C C . PHE A 1 290 ? -10.189 -2.120 15.907 1.00 80.31 290 PHE A C 1
ATOM 2253 O O . PHE A 1 290 ? -10.054 -3.334 15.792 1.00 80.31 290 PHE A O 1
ATOM 2260 N N . LEU A 1 291 ? -11.301 -1.584 16.431 1.00 67.69 291 LEU A N 1
ATOM 2261 C CA . LEU A 1 291 ? -12.488 -2.346 16.862 1.00 67.69 291 LEU A CA 1
ATOM 2262 C C . LEU A 1 291 ? -12.194 -3.563 17.751 1.00 67.69 291 LEU A C 1
ATOM 2264 O O . LEU A 1 291 ? -12.647 -4.681 17.478 1.00 67.69 291 LEU A O 1
ATOM 2268 N N . LYS A 1 292 ? -11.463 -3.365 18.852 1.00 60.53 292 LYS A N 1
ATOM 2269 C CA . LYS A 1 292 ? -11.026 -4.492 19.682 1.00 60.53 292 LYS A CA 1
ATOM 2270 C C . LYS A 1 292 ? -12.158 -5.421 20.151 1.00 60.53 292 LYS A C 1
ATOM 2272 O O . LYS A 1 292 ? -11.827 -6.576 20.349 1.00 60.53 292 LYS A O 1
ATOM 2277 N N . ASN A 1 293 ? -13.450 -5.032 20.211 1.00 56.53 293 ASN A N 1
ATOM 2278 C CA . ASN A 1 293 ? -14.570 -5.937 20.580 1.00 56.53 293 ASN A CA 1
ATOM 2279 C C . ASN A 1 293 ? -15.990 -5.553 20.081 1.00 56.53 293 ASN A C 1
ATOM 2281 O O . ASN A 1 293 ? -16.976 -5.992 20.665 1.00 56.53 293 ASN A O 1
ATOM 2285 N N . THR A 1 294 ? -16.145 -4.714 19.055 1.00 62.47 294 THR A N 1
ATOM 2286 C CA . THR A 1 294 ? -17.457 -4.093 18.751 1.00 62.47 294 THR A CA 1
ATOM 2287 C C . THR A 1 294 ? -18.234 -4.696 17.582 1.00 62.47 294 THR A C 1
ATOM 2289 O O . THR A 1 294 ? -19.427 -4.429 17.483 1.00 62.47 294 THR A O 1
ATOM 2292 N N . HIS A 1 295 ? -17.606 -5.480 16.702 1.00 61.66 295 HIS A N 1
ATOM 2293 C CA . HIS A 1 295 ? -18.243 -5.975 15.473 1.00 61.66 295 HIS A CA 1
ATOM 2294 C C . HIS A 1 295 ? -18.078 -7.490 15.306 1.00 61.66 295 HIS A C 1
ATOM 2296 O O . HIS A 1 295 ? -17.003 -8.034 15.562 1.00 61.66 295 HIS A O 1
ATOM 2302 N N . ASP A 1 296 ? -19.156 -8.150 14.869 1.00 64.31 296 ASP A N 1
ATOM 2303 C CA . ASP A 1 296 ? -19.166 -9.572 14.523 1.00 64.31 296 ASP A CA 1
ATOM 2304 C C . ASP A 1 296 ? -18.711 -9.777 13.069 1.00 64.31 296 ASP A C 1
ATOM 2306 O O . ASP A 1 296 ? -19.302 -9.230 12.137 1.00 64.31 296 ASP A O 1
ATOM 2310 N N . PHE A 1 297 ? -17.667 -10.590 12.897 1.00 65.81 297 PHE A N 1
ATOM 2311 C CA . PHE A 1 297 ? -17.112 -10.997 11.603 1.00 65.81 297 PHE A CA 1
ATOM 2312 C C . PHE A 1 297 ? -17.176 -12.517 11.407 1.00 65.81 297 PHE A C 1
ATOM 2314 O O . PHE A 1 297 ? -16.380 -13.092 10.666 1.00 65.81 297 PHE A O 1
ATOM 2321 N N . SER A 1 298 ? -18.116 -13.197 12.067 1.00 65.00 298 SER A N 1
ATOM 2322 C CA . SER A 1 298 ? -18.341 -14.643 11.938 1.00 65.00 298 SER A CA 1
ATOM 2323 C C . SER A 1 298 ? -18.567 -15.117 10.492 1.00 65.00 298 SER A C 1
ATOM 2325 O O . SER A 1 298 ? -18.344 -16.290 10.195 1.00 65.00 298 SER A O 1
ATOM 2327 N N . GLY A 1 299 ? -18.950 -14.218 9.577 1.00 63.28 299 GLY A N 1
ATOM 2328 C CA . GLY A 1 299 ? -19.083 -14.490 8.144 1.00 63.28 299 GLY A CA 1
ATOM 2329 C C . GLY A 1 299 ? -17.783 -14.397 7.330 1.00 63.28 299 GLY A C 1
ATOM 2330 O O . GLY A 1 299 ? -17.818 -14.655 6.123 1.00 63.28 299 GLY A O 1
ATOM 2331 N N . ALA A 1 300 ? -16.655 -14.007 7.935 1.00 68.50 300 ALA A N 1
ATOM 2332 C CA . ALA A 1 300 ? -15.363 -13.906 7.257 1.00 68.50 300 ALA A CA 1
ATOM 2333 C C . ALA A 1 300 ? -14.847 -15.283 6.814 1.00 68.50 300 ALA A C 1
ATOM 2335 O O . ALA A 1 300 ? -15.038 -16.303 7.484 1.00 68.50 300 ALA A O 1
ATOM 2336 N N . ARG A 1 301 ? -14.185 -15.330 5.655 1.00 64.44 301 ARG A N 1
ATOM 2337 C CA . ARG A 1 301 ? -13.731 -16.596 5.066 1.00 64.44 301 ARG A CA 1
ATOM 2338 C C . ARG A 1 301 ? -12.431 -17.055 5.726 1.00 64.44 301 ARG A C 1
ATOM 2340 O O . ARG A 1 301 ? -11.523 -16.263 5.947 1.00 64.44 301 ARG A O 1
ATOM 2347 N N . VAL A 1 302 ? -12.336 -18.358 5.994 1.00 57.88 302 VAL A N 1
ATOM 2348 C CA . VAL A 1 302 ? -11.154 -19.000 6.608 1.00 57.88 302 VAL A CA 1
ATOM 2349 C C . VAL A 1 302 ? -10.084 -19.368 5.563 1.00 57.88 302 VAL A C 1
ATOM 2351 O O . VAL A 1 302 ? -8.970 -19.718 5.924 1.00 57.88 302 VAL A O 1
ATOM 2354 N N . LYS A 1 303 ? -10.391 -19.303 4.258 1.00 50.94 303 LYS A N 1
ATOM 2355 C CA . LYS A 1 303 ? -9.450 -19.659 3.180 1.00 50.94 303 LYS A CA 1
ATOM 2356 C C . LYS A 1 303 ? -9.447 -18.623 2.050 1.00 50.94 303 LYS A C 1
ATOM 2358 O O . LYS A 1 303 ? -10.526 -18.109 1.732 1.00 50.94 303 LYS A O 1
ATOM 2363 N N . PRO A 1 304 ? -8.285 -18.359 1.419 1.00 46.41 304 PRO A N 1
ATOM 2364 C CA . PRO A 1 304 ? -8.220 -17.543 0.214 1.00 46.41 304 PRO A CA 1
ATOM 2365 C C . PRO A 1 304 ? -9.018 -18.201 -0.918 1.00 46.41 304 PRO A C 1
ATOM 2367 O O . PRO A 1 304 ? -9.257 -19.413 -0.926 1.00 46.41 304 PRO A O 1
ATOM 2370 N N . VAL A 1 305 ? -9.481 -17.375 -1.855 1.00 42.50 305 VAL A N 1
ATOM 2371 C CA . VAL A 1 305 ? -10.236 -17.812 -3.033 1.00 42.50 305 VAL A CA 1
ATOM 2372 C C . VAL A 1 305 ? -9.401 -18.830 -3.813 1.00 42.50 305 VAL A C 1
ATOM 2374 O O . VAL A 1 305 ? -8.223 -18.614 -4.073 1.00 42.50 305 VAL A O 1
ATOM 2377 N N . ASN A 1 306 ? -10.032 -19.958 -4.146 1.00 41.56 306 ASN A N 1
ATOM 2378 C CA . ASN A 1 306 ? -9.462 -21.101 -4.852 1.00 41.56 306 ASN A CA 1
ATOM 2379 C C . ASN A 1 306 ? -8.924 -20.663 -6.232 1.00 41.56 306 ASN A C 1
ATOM 2381 O O . ASN A 1 306 ? -9.668 -20.646 -7.209 1.00 41.56 306 ASN A O 1
ATOM 2385 N N . SER A 1 307 ? -7.657 -20.254 -6.304 1.00 48.06 307 SER A N 1
ATOM 2386 C CA . SER A 1 307 ? -7.016 -19.718 -7.516 1.00 48.06 307 SER A CA 1
ATOM 2387 C C . SER A 1 307 ? -6.587 -20.808 -8.506 1.00 48.06 307 SER A C 1
ATOM 2389 O O . SER A 1 307 ? -6.003 -20.500 -9.540 1.00 48.06 307 SER A O 1
ATOM 2391 N N . GLY A 1 308 ? -6.841 -22.087 -8.196 1.00 46.31 308 GLY A N 1
ATOM 2392 C CA . GLY A 1 308 ? -6.280 -23.223 -8.935 1.00 46.31 308 GLY A CA 1
ATOM 2393 C C . GLY A 1 308 ? -4.770 -23.400 -8.733 1.00 46.31 308 GLY A C 1
ATOM 2394 O O . GLY A 1 308 ? -4.205 -24.350 -9.262 1.00 46.31 308 GLY A O 1
ATOM 2395 N N . ILE A 1 309 ? -4.130 -22.518 -7.955 1.00 52.34 309 ILE A N 1
ATOM 2396 C CA . ILE A 1 309 ? -2.723 -22.603 -7.570 1.00 52.34 309 ILE A CA 1
ATOM 2397 C C . ILE A 1 309 ? -2.625 -23.447 -6.306 1.00 52.34 309 ILE A C 1
ATOM 2399 O O . ILE A 1 309 ? -3.278 -23.163 -5.297 1.00 52.34 309 ILE A O 1
ATOM 2403 N N . ASP A 1 310 ? -1.750 -24.443 -6.334 1.00 60.00 310 ASP A N 1
ATOM 2404 C CA . ASP A 1 310 ? -1.321 -25.132 -5.126 1.00 60.00 310 ASP A CA 1
ATOM 2405 C C . ASP A 1 310 ? -0.335 -24.233 -4.359 1.00 60.00 310 ASP A C 1
ATOM 2407 O O . ASP A 1 310 ? 0.880 -24.256 -4.576 1.00 60.00 310 ASP A O 1
ATOM 2411 N N . TYR A 1 311 ? -0.885 -23.374 -3.496 1.00 56.16 311 TYR A N 1
ATOM 2412 C CA . TYR A 1 311 ? -0.100 -22.483 -2.641 1.00 56.16 311 TYR A CA 1
ATOM 2413 C C . TYR A 1 311 ? 0.821 -23.247 -1.691 1.00 56.16 311 TYR A C 1
ATOM 2415 O O . TYR A 1 311 ? 1.877 -22.732 -1.340 1.00 56.16 311 TYR A O 1
ATOM 2423 N N . GLU A 1 312 ? 0.444 -24.456 -1.274 1.00 55.75 312 GLU A N 1
ATOM 2424 C CA . GLU A 1 312 ? 1.266 -25.265 -0.380 1.00 55.75 312 GLU A CA 1
ATOM 2425 C C . GLU A 1 312 ? 2.516 -25.748 -1.116 1.00 55.75 312 GLU A C 1
ATOM 2427 O O . GLU A 1 312 ? 3.627 -25.535 -0.630 1.00 55.75 312 GLU A O 1
ATOM 2432 N N . LYS A 1 313 ? 2.353 -26.262 -2.342 1.00 64.94 313 LYS A N 1
ATOM 2433 C CA . LYS A 1 313 ? 3.469 -26.586 -3.237 1.00 64.94 313 LYS A CA 1
ATOM 2434 C C . LYS A 1 313 ? 4.340 -25.362 -3.530 1.00 64.94 313 LYS A C 1
ATOM 2436 O O . LYS A 1 313 ? 5.560 -25.461 -3.453 1.00 64.94 313 LYS A O 1
ATOM 2441 N N . LEU A 1 314 ? 3.743 -24.202 -3.821 1.00 55.09 314 LEU A N 1
ATOM 2442 C CA . LEU A 1 314 ? 4.492 -22.971 -4.105 1.00 55.09 314 LEU A CA 1
ATOM 2443 C C . LEU A 1 314 ? 5.306 -22.501 -2.885 1.00 55.09 314 LEU A C 1
ATOM 2445 O O . LEU A 1 314 ? 6.476 -22.153 -3.020 1.00 55.09 314 LEU A O 1
ATOM 2449 N N . CYS A 1 315 ? 4.722 -22.550 -1.685 1.00 54.34 315 CYS A N 1
ATOM 2450 C CA . CYS A 1 315 ? 5.420 -22.265 -0.431 1.00 54.34 315 CYS A CA 1
ATOM 2451 C C . CYS A 1 315 ? 6.523 -23.294 -0.131 1.00 54.34 315 CYS A C 1
ATOM 2453 O O . CYS A 1 315 ? 7.580 -22.917 0.367 1.00 54.34 315 CYS A O 1
ATOM 2455 N N . GLN A 1 316 ? 6.313 -24.578 -0.434 1.00 63.22 316 GLN A N 1
ATOM 2456 C CA . GLN A 1 316 ? 7.322 -25.628 -0.261 1.00 63.22 316 GLN A CA 1
ATOM 2457 C C . GLN A 1 316 ? 8.493 -25.462 -1.235 1.00 63.22 316 GLN A C 1
ATOM 2459 O O . GLN A 1 316 ? 9.641 -25.496 -0.800 1.00 63.22 316 GLN A O 1
ATOM 2464 N N . GLU A 1 317 ? 8.230 -25.220 -2.523 1.00 62.19 317 GLU A N 1
ATOM 2465 C CA . GLU A 1 317 ? 9.272 -24.902 -3.507 1.00 62.19 317 GLU A CA 1
ATOM 2466 C C . GLU A 1 317 ? 10.037 -23.632 -3.124 1.00 62.19 317 GLU A C 1
ATOM 2468 O O . GLU A 1 317 ? 11.256 -23.567 -3.283 1.00 62.19 317 GLU A O 1
ATOM 2473 N N . TYR A 1 318 ? 9.333 -22.636 -2.584 1.00 51.41 318 TYR A N 1
ATOM 2474 C CA . TYR A 1 318 ? 9.930 -21.408 -2.079 1.00 51.41 318 TYR A CA 1
ATOM 2475 C C . TYR A 1 318 ? 10.853 -21.667 -0.880 1.00 51.41 318 TYR A C 1
ATOM 2477 O O . TYR A 1 318 ? 12.025 -21.294 -0.916 1.00 51.41 318 TYR A O 1
ATOM 2485 N N . ASN A 1 319 ? 10.361 -22.360 0.149 1.00 52.78 319 ASN A N 1
ATOM 2486 C CA . ASN A 1 319 ? 11.134 -22.673 1.351 1.00 52.78 319 ASN A CA 1
ATOM 2487 C C . ASN A 1 319 ? 12.327 -23.591 1.043 1.00 52.78 319 ASN A C 1
ATOM 2489 O O . ASN A 1 319 ? 13.387 -23.426 1.633 1.00 52.78 319 ASN A O 1
ATOM 2493 N N . ALA A 1 320 ? 12.193 -24.506 0.078 1.00 58.56 320 ALA A N 1
ATOM 2494 C CA . ALA A 1 320 ? 13.277 -25.384 -0.362 1.00 58.56 320 ALA A CA 1
ATOM 2495 C C . ALA A 1 320 ? 14.412 -24.647 -1.101 1.00 58.56 320 ALA A C 1
ATOM 2497 O O . ALA A 1 320 ? 15.506 -25.191 -1.238 1.00 58.56 320 ALA A O 1
ATOM 2498 N N . ARG A 1 321 ? 14.170 -23.422 -1.594 1.00 51.41 321 ARG A N 1
ATOM 2499 C CA . ARG A 1 321 ? 15.178 -22.580 -2.264 1.00 51.41 321 ARG A CA 1
ATOM 2500 C C . ARG A 1 321 ? 15.874 -21.591 -1.331 1.00 51.41 321 ARG A C 1
ATOM 2502 O O . ARG A 1 321 ? 16.800 -20.921 -1.782 1.00 51.41 321 ARG A O 1
ATOM 2509 N N . VAL A 1 322 ? 15.463 -21.490 -0.066 1.00 40.81 322 VAL A N 1
ATOM 2510 C CA . VAL A 1 322 ? 16.210 -20.743 0.954 1.00 40.81 322 VAL A CA 1
ATOM 2511 C C . VAL A 1 322 ? 17.368 -21.640 1.399 1.00 40.81 322 VAL A C 1
ATOM 2513 O O . VAL A 1 322 ? 17.110 -22.679 2.004 1.00 40.81 322 VAL A O 1
ATOM 2516 N N . PRO A 1 323 ? 18.641 -21.315 1.101 1.00 41.53 323 PRO A N 1
ATOM 2517 C CA . PRO A 1 323 ? 19.743 -22.067 1.677 1.00 41.53 323 PRO A CA 1
ATOM 2518 C C . PRO A 1 323 ? 19.682 -21.886 3.194 1.00 41.53 323 PRO A C 1
ATOM 2520 O O . PRO A 1 323 ? 19.587 -20.750 3.665 1.00 41.53 323 PRO A O 1
ATOM 2523 N N . GLU A 1 324 ? 19.741 -22.984 3.948 1.00 39.00 324 GLU A N 1
ATOM 2524 C CA . GLU A 1 324 ? 20.013 -22.945 5.384 1.00 39.00 324 GLU A CA 1
ATOM 2525 C C . GLU A 1 324 ? 21.337 -22.196 5.593 1.00 39.00 324 GLU A C 1
ATOM 2527 O O . GLU A 1 324 ? 22.420 -22.738 5.384 1.00 39.00 324 GLU A O 1
ATOM 2532 N N . MET A 1 325 ? 21.256 -20.913 5.940 1.00 35.00 325 MET A N 1
ATOM 2533 C CA . MET A 1 325 ? 22.399 -20.140 6.409 1.00 35.00 325 MET A CA 1
ATOM 2534 C C . MET A 1 325 ? 22.281 -20.020 7.923 1.00 35.00 325 MET A C 1
ATOM 2536 O O . MET A 1 325 ? 21.675 -19.088 8.450 1.00 35.00 325 MET A O 1
ATOM 2540 N N . SER A 1 326 ? 22.821 -21.041 8.587 1.00 31.86 326 SER A N 1
ATOM 2541 C CA . SER A 1 326 ? 23.405 -20.945 9.927 1.00 31.86 326 SER A CA 1
ATOM 2542 C C . SER A 1 326 ? 24.528 -19.914 9.970 1.00 31.86 326 SER A C 1
ATOM 2544 O O . SER A 1 326 ? 25.312 -19.904 8.990 1.00 31.86 326 SER A O 1
#

Sequence (326 aa):
MTEHQSNFKDGGSPSRQDDDVCKDILFSGSNDEQCFDAEAGCFTKDTIVSTSEGPFHLGDLRDFNKKLNVITQAGSVLTSGGVARGGVQDVFGLLTDSSYIKGTSVHRVLRISGDSTSEMTALTDLRKGDLVLCQKGIPGSQVPVYNDERLDVSDAQELGKHISNMSMDNIQGSGLYLSDKFHNKSGYFSINIYNVLKKFDAFVFRIPKKILYAPKEYVAAYLRGYFDGGTRFHLNRITATAACRELASDIVYLLNLFEINAEITTTLTGFEVVISGRDDIDRFRQEIEFLKNTHDFSGARVKPVNSGIDYEKLCQEYNARVPEMS

Organism: Salmonella enterica (NCBI:txid28901)

InterPro domains:
  IPR004042 Intein DOD homing endonuclease, central region [PS50819] (173-260)
  IPR004860 Homing endonuclease, LAGLIDADG domain [PF14528] (217-288)
  IPR027434 Homing endonuclease [G3DSA:3.10.28.10] (206-299)
  IPR027434 Homing endonuclease [SSF55608] (207-292)
  IPR036844 Hint domain superfamily [SSF51294] (41-163)

Foldseek 3Di:
DDDDDDDDDDDDDDDDDDDDDPDDPDDDDDPPPPPQPLLDKDWDQQDWFAFPQAIDRNVVQQVVQAQTFGQDQLRDTDGHPGRDDNPDADKDWDDDQQAITIIHQNQWFWWADLVRDIDTDGRVRDDPLIDTDDGAHAAHAQQQDDPNHGDDLLLLLQLLLLLLQQQVVLLVCVPPPDDPDRDDVVPDPDPSNVVSCVSQVDDSQADGRNLRNHGLSSLLSSLQSNQVNAWDDDLQKIKGGGNERRHSNRSSSSLSNLPQHWTWDADPRGIMIIRGAPVNVVSNCVRSVHCVDPDHNVVGDPDDDPSSHPVVVSVVVSVVPPPPDD